Protein AF-A0A1V6SKI8-F1 (afdb_monomer_lite)

Radius of gyration: 18.09 Å; chains: 1; bounding box: 40×42×54 Å

Foldseek 3Di:
DVVVVVLLVQLLVQLLVVQCVPCLDPLLNVCSVCVVVLCVVAVLCSLLSSLQSLLSVLVVPPPDDDDPDDRSNVSNVVSLVVSVVVLVVVVVVDDLAADLNNLVSQLSSLVSPVSPDPDPPSSCCRNQQVNLSRLVRYDPPDDDDSNSLVVVSSSLSVQLVCLVVVLDDRNDDPVPPPCVSVVVPDDPVVVVVSVVSNVVSVVVVVVVD

Structure (mmCIF, N/CA/C/O backbone):
data_AF-A0A1V6SKI8-F1
#
_entry.id   AF-A0A1V6SKI8-F1
#
loop_
_atom_site.group_PDB
_atom_site.id
_atom_site.type_symbol
_atom_site.label_atom_id
_atom_site.label_alt_id
_atom_site.label_comp_id
_atom_site.label_asym_id
_atom_site.label_entity_id
_atom_site.label_seq_id
_atom_site.pdbx_PDB_ins_code
_atom_site.Cartn_x
_atom_site.Cartn_y
_atom_site.Cartn_z
_atom_site.occupancy
_atom_site.B_iso_or_equiv
_atom_site.auth_seq_id
_atom_site.auth_comp_id
_atom_site.auth_asym_id
_atom_site.auth_atom_id
_atom_site.pdbx_PDB_model_num
ATOM 1 N N . MET A 1 1 ? -6.857 -10.696 28.542 1.00 42.72 1 MET A N 1
ATOM 2 C CA . MET A 1 1 ? -6.083 -10.786 27.278 1.00 42.72 1 MET A CA 1
ATOM 3 C C . MET A 1 1 ? -6.955 -11.032 26.031 1.00 42.72 1 MET A C 1
ATOM 5 O O . MET A 1 1 ? -6.469 -10.796 24.935 1.00 42.72 1 MET A O 1
ATOM 9 N N . GLN A 1 2 ? -8.233 -11.428 26.161 1.00 35.31 2 GLN A N 1
ATOM 10 C CA . GLN A 1 2 ? -9.166 -11.621 25.031 1.00 35.31 2 GLN A CA 1
ATOM 11 C C . GLN A 1 2 ? -9.642 -10.325 24.343 1.00 35.31 2 GLN A C 1
ATOM 13 O O . GLN A 1 2 ? -9.826 -10.336 23.134 1.00 35.31 2 GLN A O 1
ATOM 18 N N . VAL A 1 3 ? -9.779 -9.210 25.074 1.00 43.47 3 VAL A N 1
ATOM 19 C CA . VAL A 1 3 ? -10.333 -7.944 24.541 1.00 43.47 3 VAL A CA 1
ATOM 20 C C . VAL A 1 3 ? -9.484 -7.359 23.399 1.00 43.47 3 VAL A C 1
ATOM 22 O O . VAL A 1 3 ? -10.025 -7.031 22.353 1.00 43.47 3 VAL A O 1
ATOM 25 N N . ARG A 1 4 ? -8.145 -7.359 23.524 1.00 56.84 4 ARG A N 1
ATOM 26 C CA . ARG A 1 4 ? -7.241 -6.845 22.469 1.00 56.84 4 ARG A CA 1
ATOM 27 C C . ARG A 1 4 ? -7.367 -7.582 21.132 1.00 56.84 4 ARG A C 1
ATOM 29 O O . ARG A 1 4 ? -7.254 -6.954 20.093 1.00 56.84 4 ARG A O 1
ATOM 36 N N . LYS A 1 5 ? -7.611 -8.899 21.150 1.00 61.16 5 LYS A N 1
ATOM 37 C CA . LYS A 1 5 ? -7.755 -9.682 19.910 1.00 61.16 5 LYS A CA 1
ATOM 38 C C . LYS A 1 5 ? -9.035 -9.335 19.150 1.00 61.16 5 LYS A C 1
ATOM 40 O O . LYS A 1 5 ? -9.057 -9.470 17.936 1.00 61.16 5 LYS A O 1
ATOM 45 N N . HIS A 1 6 ? -10.090 -8.933 19.858 1.00 65.56 6 HIS A N 1
ATOM 46 C CA . HIS A 1 6 ? -11.347 -8.539 19.230 1.00 65.56 6 HIS A CA 1
ATOM 47 C C . HIS A 1 6 ? -11.224 -7.165 18.559 1.00 65.56 6 HIS A C 1
ATOM 49 O O . HIS A 1 6 ? -11.655 -7.004 17.421 1.00 65.56 6 HIS A O 1
ATOM 55 N N . ASP A 1 7 ? -10.545 -6.223 19.220 1.00 73.25 7 ASP A N 1
ATOM 56 C CA . ASP A 1 7 ? -10.281 -4.890 18.668 1.00 73.25 7 ASP A CA 1
ATOM 57 C C . ASP A 1 7 ? -9.365 -4.953 17.432 1.00 73.25 7 ASP A C 1
ATOM 59 O O . ASP A 1 7 ? -9.612 -4.260 16.448 1.00 73.25 7 ASP A O 1
ATOM 63 N N . ASP A 1 8 ? -8.348 -5.824 17.435 1.00 82.31 8 ASP A N 1
ATOM 64 C CA . ASP A 1 8 ? -7.461 -6.014 16.277 1.00 82.31 8 ASP A CA 1
ATOM 65 C C . ASP A 1 8 ? -8.237 -6.492 15.034 1.00 82.31 8 ASP A C 1
ATOM 67 O O . ASP A 1 8 ? -7.999 -5.990 13.937 1.00 82.31 8 ASP A O 1
ATOM 71 N N . ILE A 1 9 ? -9.196 -7.415 15.196 1.00 85.25 9 ILE A N 1
ATOM 72 C CA . ILE A 1 9 ? -10.054 -7.891 14.093 1.00 85.25 9 ILE A CA 1
ATOM 73 C C . ILE A 1 9 ? -10.910 -6.741 13.553 1.00 85.25 9 ILE A C 1
ATOM 75 O O . ILE A 1 9 ? -10.934 -6.512 12.347 1.00 85.25 9 ILE A O 1
ATOM 79 N N . LEU A 1 10 ? -11.536 -5.963 14.442 1.00 87.94 10 LEU A N 1
ATOM 80 C CA . LEU A 1 10 ? -12.338 -4.801 14.057 1.00 87.94 10 LEU A CA 1
ATOM 81 C C . LEU A 1 10 ? -11.523 -3.778 13.248 1.00 87.94 10 LEU A C 1
ATOM 83 O O . LEU A 1 10 ? -12.003 -3.235 12.250 1.00 87.94 10 LEU A O 1
ATOM 87 N N . TYR A 1 11 ? -10.285 -3.494 13.659 1.00 89.56 11 TYR A N 1
ATOM 88 C CA . TYR A 1 11 ? -9.429 -2.567 12.920 1.00 89.56 11 TYR A CA 1
ATOM 89 C C . TYR A 1 11 ? -8.978 -3.140 11.578 1.00 89.56 11 TYR A C 1
ATOM 91 O O . TYR A 1 11 ? -8.934 -2.400 10.597 1.00 89.56 11 TYR A O 1
ATOM 99 N N . LEU A 1 12 ? -8.706 -4.442 11.492 1.00 87.81 12 LEU A N 1
ATOM 100 C CA . LEU A 1 12 ? -8.408 -5.090 10.215 1.00 87.81 12 LEU A CA 1
ATOM 101 C C . LEU A 1 12 ? -9.603 -5.037 9.247 1.00 87.81 12 LEU A C 1
ATOM 103 O O . LEU A 1 12 ? -9.398 -4.779 8.061 1.00 87.81 12 LEU A O 1
ATOM 107 N N . ASP A 1 13 ? -10.837 -5.157 9.740 1.00 86.50 13 ASP A N 1
ATOM 108 C CA . ASP A 1 13 ? -12.046 -4.978 8.923 1.00 86.50 13 ASP A CA 1
ATOM 109 C C . ASP A 1 13 ? -12.183 -3.532 8.421 1.00 86.50 13 ASP A C 1
ATOM 111 O O . ASP A 1 13 ? -12.476 -3.281 7.245 1.00 86.50 13 ASP A O 1
ATOM 115 N N . HIS A 1 14 ? -11.920 -2.550 9.292 1.00 88.50 14 HIS A N 1
ATOM 116 C CA . HIS A 1 14 ? -11.889 -1.141 8.899 1.00 88.50 14 HIS A CA 1
ATOM 117 C C . HIS A 1 14 ? -10.804 -0.845 7.860 1.00 88.50 14 HIS A C 1
ATOM 119 O O . HIS A 1 14 ? -11.053 -0.076 6.930 1.00 88.50 14 HIS A O 1
ATOM 125 N N . PHE A 1 15 ? -9.632 -1.465 7.990 1.00 88.75 15 PHE A N 1
ATOM 126 C CA . PHE A 1 15 ? -8.546 -1.376 7.019 1.00 88.75 15 PHE A CA 1
ATOM 127 C C . PHE A 1 15 ? -8.935 -1.979 5.665 1.00 88.75 15 PHE A C 1
ATOM 129 O O . PHE A 1 15 ? -8.781 -1.316 4.640 1.00 88.75 15 PHE A O 1
ATOM 136 N N . ALA A 1 16 ? -9.491 -3.195 5.654 1.00 84.12 16 ALA A N 1
ATOM 137 C CA . ALA A 1 16 ? -9.934 -3.856 4.430 1.00 84.12 16 ALA A CA 1
ATOM 138 C C . ALA A 1 16 ? -11.000 -3.023 3.703 1.00 84.12 16 ALA A C 1
ATOM 140 O O . ALA A 1 16 ? -10.889 -2.780 2.503 1.00 84.12 16 ALA A O 1
ATOM 141 N N . THR A 1 17 ? -11.978 -2.499 4.449 1.00 83.69 17 THR A N 1
ATOM 142 C CA . THR A 1 17 ? -13.016 -1.607 3.908 1.00 83.69 17 THR A CA 1
ATOM 143 C C . THR A 1 17 ? -12.414 -0.326 3.327 1.00 83.69 17 THR A C 1
ATOM 145 O O . THR A 1 17 ? -12.835 0.138 2.272 1.00 83.69 17 THR A O 1
ATOM 148 N N . PHE A 1 18 ? -11.432 0.269 4.008 1.00 85.62 18 PHE A N 1
ATOM 149 C CA . PHE A 1 18 ? -10.771 1.484 3.536 1.00 85.62 18 PHE A CA 1
ATOM 150 C C . PHE A 1 18 ? -10.022 1.251 2.222 1.00 85.62 18 PHE A C 1
ATOM 152 O O . PHE A 1 18 ? -10.231 2.002 1.274 1.00 85.62 18 PHE A O 1
ATOM 159 N N . LEU A 1 19 ? -9.223 0.186 2.120 1.00 79.62 19 LEU A N 1
ATOM 160 C CA . LEU A 1 19 ? -8.530 -0.115 0.867 1.00 79.62 19 LEU A CA 1
ATOM 161 C C . LEU A 1 19 ? -9.489 -0.508 -0.263 1.00 79.62 19 LEU A C 1
ATOM 163 O O . LEU A 1 19 ? -9.229 -0.171 -1.415 1.00 79.62 19 LEU A O 1
ATOM 167 N N . GLN A 1 20 ? -10.632 -1.131 0.049 1.00 75.62 20 GLN A N 1
ATOM 168 C CA . GLN A 1 20 ? -11.695 -1.361 -0.936 1.00 75.62 20 GLN A CA 1
ATOM 169 C C . GLN A 1 20 ? -12.239 -0.062 -1.544 1.00 75.62 20 GLN A C 1
ATOM 171 O O . GLN A 1 20 ? -12.608 -0.041 -2.717 1.00 75.62 20 GLN A O 1
ATOM 176 N N . GLN A 1 21 ? -12.262 1.016 -0.761 1.00 77.62 21 GLN A N 1
ATOM 177 C CA . GLN A 1 21 ? -12.695 2.346 -1.194 1.00 77.62 21 GLN A CA 1
ATOM 178 C C . GLN A 1 21 ? -11.579 3.134 -1.901 1.00 77.62 21 GLN A C 1
ATOM 180 O O . GLN A 1 21 ? -11.853 4.150 -2.542 1.00 77.62 21 GLN A O 1
ATOM 185 N N . CYS A 1 22 ? -10.323 2.685 -1.821 1.00 73.94 22 CYS A N 1
ATOM 186 C CA . CYS A 1 22 ? -9.217 3.283 -2.557 1.00 73.94 22 CYS A CA 1
ATOM 187 C C . CYS A 1 22 ? -9.293 2.897 -4.043 1.00 73.94 22 CYS A C 1
ATOM 189 O O . CYS A 1 22 ? -8.796 1.857 -4.471 1.00 73.94 22 CYS A O 1
ATOM 191 N N . HIS A 1 23 ? -9.871 3.774 -4.860 1.00 69.56 23 HIS A N 1
ATOM 192 C CA . HIS A 1 23 ? -9.958 3.606 -6.313 1.00 69.56 23 HIS A CA 1
ATOM 193 C C . HIS A 1 23 ? -8.705 4.113 -7.048 1.00 69.56 23 HIS A C 1
ATOM 195 O O . HIS A 1 23 ? -8.820 4.861 -8.016 1.00 69.56 23 HIS A O 1
ATOM 201 N N . PHE A 1 24 ? -7.501 3.730 -6.601 1.00 64.88 24 PHE A N 1
ATOM 202 C CA . PHE A 1 24 ? -6.259 4.175 -7.253 1.00 64.88 24 PHE A CA 1
ATOM 203 C C . PHE A 1 24 ? -6.193 3.735 -8.727 1.00 64.88 24 PHE A C 1
ATOM 205 O O . PHE A 1 24 ? -5.852 4.535 -9.591 1.00 64.88 24 PHE A O 1
ATOM 212 N N . THR A 1 25 ? -6.577 2.486 -9.024 1.00 58.06 25 THR A N 1
ATOM 213 C CA . THR A 1 25 ? -6.836 1.972 -10.383 1.00 58.06 25 THR A CA 1
ATOM 214 C C . THR A 1 25 ? -7.995 0.974 -10.367 1.00 58.06 25 THR A C 1
ATOM 216 O O . THR A 1 25 ? -8.336 0.415 -9.324 1.00 58.06 25 THR A O 1
ATOM 219 N N . THR A 1 26 ? -8.579 0.690 -11.535 1.00 63.38 26 THR A N 1
ATOM 220 C CA . THR A 1 26 ? -9.547 -0.411 -11.697 1.00 63.38 26 THR A CA 1
ATOM 221 C C . THR A 1 26 ? -8.922 -1.776 -11.384 1.00 63.38 26 THR A C 1
ATOM 223 O O . THR A 1 26 ? -9.588 -2.628 -10.802 1.00 63.38 26 THR A O 1
ATOM 226 N N . GLY A 1 27 ? -7.635 -1.965 -11.704 1.00 64.69 27 GLY A N 1
ATOM 227 C CA . GLY A 1 27 ? -6.864 -3.166 -11.365 1.00 64.69 27 GLY A CA 1
ATOM 228 C C . GLY A 1 27 ? -6.615 -3.315 -9.864 1.00 64.69 27 GLY A C 1
ATOM 229 O O . GLY A 1 27 ? -6.786 -4.404 -9.332 1.00 64.69 27 GLY A O 1
ATOM 230 N N . PHE A 1 28 ? -6.315 -2.220 -9.162 1.00 66.31 28 PHE A N 1
ATOM 231 C CA . PHE A 1 28 ? -6.203 -2.198 -7.702 1.00 66.31 28 PHE A CA 1
ATOM 232 C C . PHE A 1 28 ? -7.546 -2.553 -7.058 1.00 66.31 28 PHE A C 1
ATOM 234 O O . PHE A 1 28 ? -7.609 -3.472 -6.251 1.00 66.31 28 PHE A O 1
ATOM 241 N N . ALA A 1 29 ? -8.638 -1.935 -7.526 1.00 61.78 29 ALA A N 1
ATOM 242 C CA . ALA A 1 29 ? -9.990 -2.242 -7.065 1.00 61.78 29 ALA A CA 1
ATOM 243 C C . ALA A 1 29 ? -10.384 -3.720 -7.263 1.00 61.78 29 ALA A C 1
ATOM 245 O O . ALA A 1 29 ? -11.035 -4.305 -6.401 1.00 61.78 29 ALA A O 1
ATOM 246 N N . ALA A 1 30 ? -9.968 -4.334 -8.376 1.00 61.56 30 ALA A N 1
ATOM 247 C CA . ALA A 1 30 ? -10.206 -5.748 -8.671 1.00 61.56 30 ALA A CA 1
ATOM 248 C C . ALA A 1 30 ? -9.270 -6.696 -7.893 1.00 61.56 30 ALA A C 1
ATOM 250 O O . ALA A 1 30 ? -9.689 -7.780 -7.491 1.00 61.56 30 ALA A O 1
ATOM 251 N N . ALA A 1 31 ? -8.026 -6.284 -7.631 1.00 60.06 31 ALA A N 1
ATOM 252 C CA . ALA A 1 31 ? -7.056 -7.021 -6.818 1.00 60.06 31 ALA A CA 1
ATOM 253 C C . ALA A 1 31 ? -7.341 -6.934 -5.304 1.00 60.06 31 ALA A C 1
ATOM 255 O O . ALA A 1 31 ? -6.715 -7.645 -4.515 1.00 60.06 31 ALA A O 1
ATOM 256 N N . ASN A 1 32 ? -8.306 -6.100 -4.892 1.00 56.03 32 ASN A N 1
ATOM 257 C CA . ASN A 1 32 ? -8.684 -5.888 -3.494 1.00 56.03 32 ASN A CA 1
ATOM 258 C C . ASN A 1 32 ? -9.201 -7.146 -2.785 1.00 56.03 32 ASN A C 1
ATOM 260 O O . ASN A 1 32 ? -9.103 -7.224 -1.559 1.00 56.03 32 ASN A O 1
ATOM 264 N N . ALA A 1 33 ? -9.712 -8.136 -3.527 1.00 53.06 33 ALA A N 1
ATOM 265 C CA . ALA A 1 33 ? -10.116 -9.424 -2.959 1.00 53.06 33 ALA A CA 1
ATOM 266 C C . ALA A 1 33 ? -8.953 -10.146 -2.245 1.00 53.06 33 ALA A C 1
ATOM 268 O O . ALA A 1 33 ? -9.196 -10.937 -1.340 1.00 53.06 33 ALA A O 1
ATOM 269 N N . ASP A 1 34 ? -7.703 -9.813 -2.588 1.00 62.88 34 ASP A N 1
ATOM 270 C CA . ASP A 1 34 ? -6.496 -10.439 -2.046 1.00 62.88 34 ASP A CA 1
ATOM 271 C C . ASP A 1 34 ? -5.772 -9.594 -0.985 1.00 62.88 34 ASP A C 1
ATOM 273 O O . ASP A 1 34 ? -4.709 -9.980 -0.516 1.00 62.88 34 ASP A O 1
ATOM 277 N N . ILE A 1 35 ? -6.297 -8.444 -0.550 1.00 61.88 35 ILE A N 1
ATOM 278 C CA . ILE A 1 35 ? -5.604 -7.604 0.452 1.00 61.88 35 ILE A CA 1
ATOM 279 C C . ILE A 1 35 ? -5.536 -8.289 1.819 1.00 61.88 35 ILE A C 1
ATOM 281 O O . ILE A 1 35 ? -4.503 -8.236 2.490 1.00 61.88 35 ILE A O 1
ATOM 285 N N . ALA A 1 36 ? -6.615 -8.963 2.224 1.00 64.56 36 ALA A N 1
ATOM 286 C CA . ALA A 1 36 ? -6.608 -9.800 3.420 1.00 64.56 36 ALA A CA 1
ATOM 287 C C . ALA A 1 36 ? -5.583 -10.938 3.281 1.00 64.56 36 ALA A C 1
ATOM 289 O O . ALA A 1 36 ? -4.866 -11.239 4.234 1.00 64.56 36 ALA A O 1
ATOM 290 N N . THR A 1 37 ? -5.447 -11.498 2.076 1.00 68.88 37 THR A N 1
ATOM 291 C CA . THR A 1 37 ? -4.420 -12.486 1.730 1.00 68.88 37 THR A CA 1
ATOM 292 C C . THR A 1 37 ? -3.015 -11.888 1.826 1.00 68.88 37 THR A C 1
ATOM 294 O O . THR A 1 37 ? -2.146 -12.492 2.439 1.00 68.88 37 THR A O 1
ATOM 297 N N . VAL A 1 38 ? -2.775 -10.676 1.318 1.00 68.81 38 VAL A N 1
ATOM 298 C CA . VAL A 1 38 ? -1.475 -9.982 1.387 1.00 68.81 38 VAL A CA 1
ATOM 299 C C . VAL A 1 38 ? -1.083 -9.688 2.839 1.00 68.81 38 VAL A C 1
ATOM 301 O O . VAL A 1 38 ? 0.043 -9.983 3.242 1.00 68.81 38 VAL A O 1
ATOM 304 N N . VAL A 1 39 ? -2.004 -9.172 3.662 1.00 72.69 39 VAL A N 1
ATOM 305 C CA . VAL A 1 39 ? -1.753 -8.950 5.100 1.00 72.69 39 VAL A CA 1
ATOM 306 C C . VAL A 1 39 ? -1.559 -10.273 5.846 1.00 72.69 39 VAL A C 1
ATOM 308 O O . VAL A 1 39 ? -0.695 -10.358 6.720 1.00 72.69 39 VAL A O 1
ATOM 311 N N . GLY A 1 40 ? -2.314 -11.312 5.484 1.00 75.06 40 GLY A N 1
ATOM 312 C CA . GLY A 1 40 ? -2.167 -12.662 6.031 1.00 75.06 40 GLY A CA 1
ATOM 313 C C . GLY A 1 40 ? -0.833 -13.320 5.665 1.00 75.06 40 GLY A C 1
ATOM 314 O O . GLY A 1 40 ? -0.222 -13.979 6.504 1.00 75.06 40 GLY A O 1
ATOM 315 N N . ASN A 1 41 ? -0.340 -13.084 4.448 1.00 78.88 41 ASN A N 1
ATOM 316 C CA . ASN A 1 41 ? 0.920 -13.627 3.940 1.00 78.88 41 ASN A CA 1
ATOM 317 C C . ASN A 1 41 ? 2.142 -12.957 4.578 1.00 78.88 41 ASN A C 1
ATOM 319 O O . ASN A 1 41 ? 3.201 -13.577 4.700 1.00 78.88 41 ASN A O 1
ATOM 323 N N . TYR A 1 42 ? 2.012 -11.700 5.010 1.00 84.25 42 TYR A N 1
ATOM 324 C CA . TYR A 1 42 ? 3.133 -10.911 5.500 1.00 84.25 42 TYR A CA 1
ATOM 325 C C . TYR A 1 42 ? 2.904 -10.390 6.917 1.00 84.25 42 TYR A C 1
ATOM 327 O O . TYR A 1 42 ? 2.323 -9.330 7.147 1.00 84.25 42 TYR A O 1
ATOM 335 N N . THR A 1 43 ? 3.510 -11.067 7.898 1.00 85.56 43 THR A N 1
ATOM 336 C CA . THR A 1 43 ? 3.449 -10.650 9.315 1.00 85.56 43 THR A CA 1
ATOM 337 C C . THR A 1 43 ? 4.014 -9.246 9.576 1.00 85.56 43 THR A C 1
ATOM 339 O O . THR A 1 43 ? 3.803 -8.683 10.656 1.00 85.56 43 THR A O 1
ATOM 342 N N . LEU A 1 44 ? 4.788 -8.690 8.638 1.00 88.62 44 LEU A N 1
ATOM 343 C CA . LEU A 1 44 ? 5.289 -7.317 8.685 1.00 88.62 44 LEU A CA 1
ATOM 344 C C . LEU A 1 44 ? 4.151 -6.291 8.548 1.00 88.62 44 LEU A C 1
ATOM 346 O O . LEU A 1 44 ? 4.210 -5.244 9.185 1.00 88.62 44 LEU A O 1
ATOM 350 N N . LEU A 1 45 ? 3.094 -6.621 7.803 1.00 90.38 45 LEU A N 1
ATOM 351 C CA . LEU A 1 45 ? 2.003 -5.700 7.476 1.00 90.38 45 LEU A CA 1
ATOM 352 C C . LEU A 1 45 ? 0.961 -5.558 8.584 1.00 90.38 45 LEU A C 1
ATOM 354 O O . LEU A 1 45 ? 0.269 -4.548 8.645 1.00 90.38 45 LEU A O 1
ATOM 358 N N . ASN A 1 46 ? 0.866 -6.530 9.492 1.00 91.50 46 ASN A N 1
ATOM 359 C CA . ASN A 1 46 ? -0.205 -6.576 10.489 1.00 91.50 46 ASN A CA 1
ATOM 360 C C . ASN A 1 46 ? -0.306 -5.281 11.326 1.00 91.50 46 ASN A C 1
ATOM 362 O O . ASN A 1 46 ? -1.373 -4.690 11.453 1.00 91.50 46 ASN A O 1
ATOM 366 N N . GLN A 1 47 ? 0.818 -4.777 11.847 1.00 93.81 47 GLN A N 1
ATOM 367 C CA . GLN A 1 47 ? 0.794 -3.578 12.696 1.00 93.81 47 GLN A CA 1
ATOM 368 C C . GLN A 1 47 ? 0.430 -2.298 11.924 1.00 93.81 47 GLN A C 1
ATOM 370 O O . GLN A 1 47 ? -0.257 -1.449 12.484 1.00 93.81 47 GLN A O 1
ATOM 375 N N . ILE A 1 48 ? 0.839 -2.154 10.656 1.00 93.94 48 ILE A N 1
ATOM 376 C CA . ILE A 1 48 ? 0.457 -0.976 9.856 1.00 93.94 48 ILE A CA 1
ATOM 377 C C . ILE A 1 48 ? -0.993 -1.073 9.363 1.00 93.94 48 ILE A C 1
ATOM 379 O O . ILE A 1 48 ? -1.695 -0.066 9.342 1.00 93.94 48 ILE A O 1
ATOM 383 N N . ALA A 1 49 ? -1.486 -2.283 9.082 1.00 92.88 49 ALA A N 1
ATOM 384 C CA . ALA A 1 49 ? -2.894 -2.520 8.774 1.00 92.88 49 ALA A CA 1
ATOM 385 C C . ALA A 1 49 ? -3.800 -2.145 9.961 1.00 92.88 49 ALA A C 1
ATOM 387 O O . ALA A 1 49 ? -4.747 -1.378 9.791 1.00 92.88 49 ALA A O 1
ATOM 388 N N . ILE A 1 50 ? -3.458 -2.587 11.181 1.00 92.81 50 ILE A N 1
ATOM 389 C CA . ILE A 1 50 ? -4.158 -2.173 12.411 1.00 92.81 50 ILE A CA 1
ATOM 390 C C . ILE A 1 50 ? -4.091 -0.652 12.587 1.00 92.81 50 ILE A C 1
ATOM 392 O O . ILE A 1 50 ? -5.097 -0.034 12.927 1.00 92.81 50 ILE A O 1
ATOM 396 N N . ALA A 1 51 ? -2.929 -0.037 12.341 1.00 94.50 51 ALA A N 1
ATOM 397 C CA . ALA A 1 51 ? -2.760 1.403 12.495 1.00 94.50 51 ALA A CA 1
ATOM 398 C C . ALA A 1 51 ? -3.711 2.201 11.591 1.00 94.50 51 ALA A C 1
ATOM 400 O O . ALA A 1 51 ? -4.441 3.066 12.075 1.00 94.50 51 ALA A O 1
ATOM 401 N N . ILE A 1 52 ? -3.747 1.876 10.296 1.00 92.50 52 ILE A N 1
ATOM 402 C CA . ILE A 1 52 ? -4.651 2.508 9.327 1.00 92.50 52 ILE A CA 1
ATOM 403 C C . ILE A 1 52 ? -6.109 2.250 9.719 1.00 92.50 52 ILE A C 1
ATOM 405 O O . ILE A 1 52 ? -6.902 3.187 9.782 1.00 92.50 52 ILE A O 1
ATOM 409 N N . GLY A 1 53 ? -6.464 1.006 10.046 1.00 91.94 53 GLY A N 1
ATOM 410 C CA . GLY A 1 53 ? -7.816 0.643 10.466 1.00 91.94 53 GLY A CA 1
ATOM 411 C C . GLY A 1 53 ? -8.305 1.420 11.689 1.00 91.94 53 GLY A C 1
ATOM 412 O O . GLY A 1 53 ? -9.419 1.949 11.694 1.00 91.94 53 GLY A O 1
ATOM 413 N N . ALA A 1 54 ? -7.451 1.563 12.701 1.00 92.62 54 ALA A N 1
ATOM 414 C CA . ALA A 1 54 ? -7.739 2.337 13.903 1.00 92.62 54 ALA A CA 1
ATOM 415 C C . ALA A 1 54 ? -7.867 3.843 13.618 1.00 92.62 54 ALA A C 1
ATOM 417 O O . ALA A 1 54 ? -8.735 4.502 14.194 1.00 92.62 54 ALA A O 1
ATOM 418 N N . LEU A 1 55 ? -7.078 4.380 12.682 1.00 92.19 55 LEU A N 1
ATOM 419 C CA . LEU A 1 55 ? -7.185 5.772 12.236 1.00 92.19 55 LEU A CA 1
ATOM 420 C C . LEU A 1 55 ? -8.481 6.035 11.449 1.00 92.19 55 LEU A C 1
ATOM 422 O O . LEU A 1 55 ? -9.115 7.077 11.606 1.00 92.19 55 LEU A O 1
ATOM 426 N N . VAL A 1 56 ? -8.922 5.085 10.621 1.00 90.25 56 VAL A N 1
ATOM 427 C CA . VAL A 1 56 ? -10.226 5.159 9.937 1.00 90.25 56 VAL A CA 1
ATOM 428 C C . VAL A 1 56 ? -11.361 5.121 10.959 1.00 90.25 56 VAL A C 1
ATOM 430 O O . VAL A 1 56 ? -12.290 5.930 10.890 1.00 90.25 56 VAL A O 1
ATOM 433 N N . ALA A 1 57 ? -11.278 4.209 11.930 1.00 89.38 57 ALA A N 1
ATOM 434 C CA . ALA A 1 57 ? -12.261 4.084 12.999 1.00 89.38 57 ALA A CA 1
ATOM 435 C C . ALA A 1 57 ? -12.343 5.360 13.853 1.00 89.38 57 ALA A C 1
ATOM 437 O O . ALA A 1 57 ? -13.444 5.803 14.188 1.00 89.38 57 ALA A O 1
ATOM 438 N N . SER A 1 58 ? -11.203 6.000 14.149 1.00 87.75 58 SER A N 1
ATOM 439 C CA . SER A 1 58 ? -11.171 7.242 14.931 1.00 87.75 58 SER A CA 1
ATOM 440 C C . SER A 1 58 ? -11.926 8.383 14.245 1.00 87.75 58 SER A C 1
ATOM 442 O O . SER A 1 58 ? -12.541 9.198 14.925 1.00 87.75 58 SER A O 1
ATOM 444 N N . ARG A 1 59 ? -11.938 8.418 12.906 1.00 83.75 59 ARG A N 1
ATOM 445 C CA . ARG A 1 59 ? -12.664 9.427 12.112 1.00 83.75 59 ARG A CA 1
ATOM 446 C C . ARG A 1 59 ? -14.161 9.168 12.047 1.00 83.75 59 ARG A C 1
ATOM 448 O O . ARG A 1 59 ? -14.949 10.103 12.106 1.00 83.75 59 ARG A O 1
ATOM 455 N N . LYS A 1 60 ? -14.560 7.898 11.948 1.00 73.56 60 LYS A N 1
ATOM 456 C CA . LYS A 1 60 ? -15.978 7.494 11.931 1.00 73.56 60 LYS A CA 1
ATOM 457 C C . LYS A 1 60 ? -16.636 7.611 13.314 1.00 73.56 60 LYS A C 1
ATOM 459 O O . LYS A 1 60 ? -17.855 7.685 13.409 1.00 73.56 60 LYS A O 1
ATOM 464 N N . GLY A 1 61 ? -15.834 7.634 14.382 1.00 58.56 61 GLY A N 1
ATOM 465 C CA . GLY A 1 61 ? -16.276 7.566 15.775 1.00 58.56 61 GLY A CA 1
ATOM 466 C C . GLY A 1 61 ? -16.342 8.886 16.547 1.00 58.56 61 GLY A C 1
ATOM 467 O O . GLY A 1 61 ? -16.479 8.818 17.767 1.00 58.56 61 GLY A O 1
ATOM 468 N N . SER A 1 62 ? -16.284 10.059 15.898 1.00 50.62 62 SER A N 1
ATOM 469 C CA . SER A 1 62 ? -16.229 11.397 16.538 1.00 50.62 62 SER A CA 1
ATOM 470 C C . SER A 1 62 ? -17.4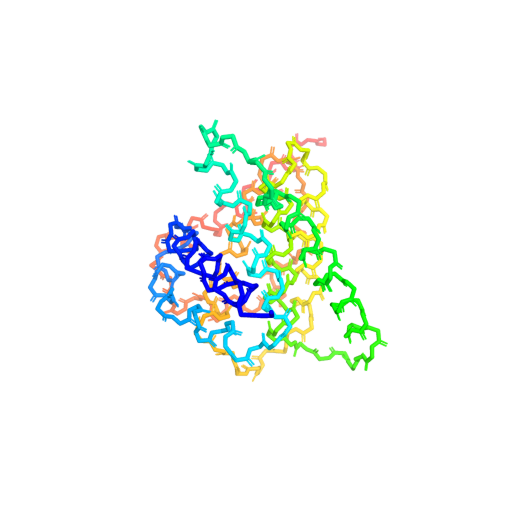00 11.755 17.491 1.00 50.62 62 SER A C 1
ATOM 472 O O . SER A 1 62 ? -17.473 12.886 17.964 1.00 50.62 62 SER A O 1
ATOM 474 N N . ILE A 1 63 ? -18.315 10.826 17.799 1.00 48.50 63 ILE A N 1
ATOM 475 C CA . ILE A 1 63 ? -19.484 11.034 18.674 1.00 48.50 63 ILE A CA 1
ATOM 476 C C . ILE A 1 63 ? -19.452 10.135 19.934 1.00 48.50 63 ILE A C 1
ATOM 478 O O . ILE A 1 63 ? -20.233 10.348 20.858 1.00 48.50 63 ILE A O 1
ATOM 482 N N . ARG A 1 64 ? -18.548 9.145 20.052 1.00 51.16 64 ARG A N 1
ATOM 483 C CA . ARG A 1 64 ? -18.464 8.317 21.274 1.00 51.16 64 ARG A CA 1
ATOM 484 C C . ARG A 1 64 ? -17.449 8.891 22.260 1.00 51.16 64 ARG A C 1
ATOM 486 O O . ARG A 1 64 ? -16.254 8.908 21.993 1.00 51.16 64 ARG A O 1
ATOM 493 N N . THR A 1 65 ? -17.925 9.312 23.430 1.00 47.72 65 THR A N 1
ATOM 494 C CA . THR A 1 65 ? -17.083 9.619 24.589 1.00 47.72 65 THR A CA 1
ATOM 495 C C . THR A 1 65 ? -16.331 8.353 25.004 1.00 47.72 65 THR A C 1
ATOM 497 O O . THR A 1 65 ? -16.901 7.406 25.549 1.00 47.72 65 THR A O 1
ATOM 500 N N . PHE A 1 66 ? -15.036 8.297 24.696 1.00 55.06 66 PHE A N 1
ATOM 501 C CA . PHE A 1 66 ? -14.178 7.194 25.116 1.00 55.06 66 PHE A CA 1
ATOM 502 C C . PHE A 1 66 ? -13.970 7.297 26.633 1.00 55.06 66 PHE A C 1
ATOM 504 O O . PHE A 1 66 ? -13.208 8.130 27.108 1.00 55.06 66 PHE A O 1
ATOM 511 N N . GLY A 1 67 ? -14.719 6.494 27.394 1.00 61.19 67 GLY A N 1
ATOM 512 C CA . GLY A 1 67 ? -14.536 6.319 28.837 1.00 61.19 67 GLY A CA 1
ATOM 513 C C . GLY A 1 67 ? -13.259 5.526 29.162 1.00 61.19 67 GLY A C 1
ATOM 514 O O . GLY A 1 67 ? -12.162 5.911 28.789 1.00 61.19 67 GLY A O 1
ATOM 515 N N . LYS A 1 68 ? -13.379 4.372 29.838 1.00 56.84 68 LYS A N 1
ATOM 516 C CA . LYS A 1 68 ? -12.246 3.510 30.268 1.00 56.84 68 LYS A CA 1
ATOM 517 C C . LYS A 1 68 ? -11.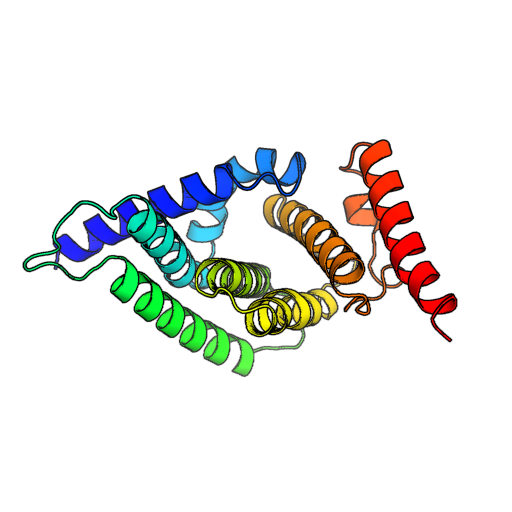444 2.830 29.134 1.00 56.84 68 LYS A C 1
ATOM 519 O O . LYS A 1 68 ? -10.548 2.041 29.431 1.00 56.84 68 LYS A O 1
ATOM 524 N N . PHE A 1 69 ? -11.773 3.072 27.865 1.00 65.56 69 PHE A N 1
ATOM 525 C CA . PHE A 1 69 ? -11.138 2.420 26.715 1.00 65.56 69 PHE A CA 1
ATOM 526 C C . PHE A 1 69 ? -10.148 3.356 26.025 1.00 65.56 69 PHE A C 1
ATOM 528 O O . PHE A 1 69 ? -10.381 4.557 25.917 1.00 65.56 69 PHE A O 1
ATOM 535 N N . GLU A 1 70 ? -9.044 2.788 25.543 1.00 75.56 70 GLU A N 1
ATOM 536 C CA . GLU A 1 70 ? -8.045 3.530 24.781 1.00 75.56 70 GLU A CA 1
ATOM 537 C C . GLU A 1 70 ? -8.652 4.051 23.470 1.00 75.56 70 GLU A C 1
ATOM 539 O O . GLU A 1 70 ? -9.311 3.305 22.747 1.00 75.56 70 GLU A O 1
ATOM 544 N N . SER A 1 71 ? -8.442 5.332 23.149 1.00 85.44 71 SER A N 1
ATOM 545 C CA . SER A 1 71 ? -8.987 5.903 21.914 1.00 85.44 71 SER A CA 1
ATOM 546 C C . SER A 1 71 ? -8.385 5.204 20.676 1.00 85.44 71 SER A C 1
ATOM 548 O O . SER A 1 71 ? -7.165 4.992 20.657 1.00 85.44 71 SER A O 1
ATOM 550 N N . PRO A 1 72 ? -9.158 4.968 19.602 1.00 88.12 72 PRO A N 1
ATOM 551 C CA . PRO A 1 72 ? -8.647 4.402 18.353 1.00 88.12 72 PRO A CA 1
ATOM 552 C C . PRO A 1 72 ? -7.475 5.193 17.755 1.00 88.12 72 PRO 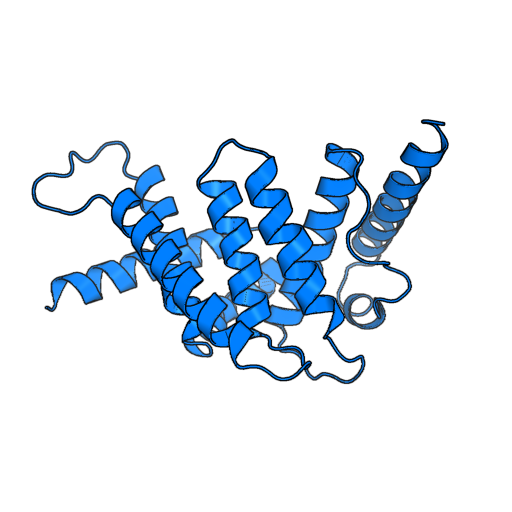A C 1
ATOM 554 O O . PRO A 1 72 ? -6.554 4.603 17.205 1.00 88.12 72 PRO A O 1
ATOM 557 N N . GLN A 1 73 ? -7.437 6.517 17.941 1.00 89.06 73 GLN A N 1
ATOM 558 C CA . GLN A 1 73 ? -6.315 7.347 17.491 1.00 89.06 73 GLN A CA 1
ATOM 559 C C . GLN A 1 73 ? -4.998 6.989 18.205 1.00 89.06 73 GLN A C 1
ATOM 561 O O . GLN A 1 73 ? -3.982 6.774 17.550 1.00 89.06 73 GLN A O 1
ATOM 566 N N . HIS A 1 74 ? -5.004 6.857 19.535 1.00 89.00 74 HIS A N 1
ATOM 567 C CA . HIS A 1 74 ? -3.828 6.397 20.291 1.00 89.00 74 HIS A CA 1
ATOM 568 C C . HIS A 1 74 ? -3.371 4.993 19.859 1.00 89.00 74 HIS A C 1
ATOM 570 O O . HIS A 1 74 ? -2.169 4.748 19.719 1.00 89.00 74 HIS A O 1
ATOM 576 N N . ILE A 1 75 ? -4.317 4.085 19.596 1.00 91.25 75 ILE A N 1
ATOM 577 C CA . ILE A 1 75 ? -4.019 2.749 19.061 1.00 91.25 75 ILE A CA 1
ATOM 578 C C . ILE A 1 75 ? -3.345 2.864 17.690 1.00 91.25 75 ILE A C 1
ATOM 580 O O . ILE A 1 75 ? -2.332 2.200 17.462 1.00 91.25 75 ILE A O 1
ATOM 584 N N . ALA A 1 76 ? -3.850 3.744 16.823 1.00 92.94 76 ALA A N 1
ATOM 585 C CA . ALA A 1 76 ? -3.324 3.974 15.484 1.00 92.94 76 ALA A CA 1
ATOM 586 C C . ALA A 1 76 ? -1.842 4.378 15.513 1.00 92.94 76 ALA A C 1
ATOM 588 O O . ALA A 1 76 ? -0.997 3.689 14.941 1.00 92.94 76 ALA A O 1
ATOM 589 N N . PHE A 1 77 ? -1.503 5.436 16.256 1.00 92.31 77 PHE A N 1
ATOM 590 C CA . PHE A 1 77 ? -0.121 5.917 16.353 1.00 92.31 77 PHE A CA 1
ATOM 591 C C . PHE A 1 77 ? 0.814 4.905 17.028 1.00 92.31 77 PHE A C 1
ATOM 593 O O . PHE A 1 77 ? 1.947 4.714 16.583 1.00 92.31 77 PHE A O 1
ATOM 600 N N . ARG A 1 78 ? 0.348 4.186 18.060 1.00 93.50 78 ARG A N 1
ATOM 601 C CA . ARG A 1 78 ? 1.152 3.134 18.703 1.00 93.50 78 ARG A CA 1
ATOM 602 C C . ARG A 1 78 ? 1.445 1.977 17.748 1.00 93.50 78 ARG A C 1
ATOM 604 O O . ARG A 1 78 ? 2.575 1.487 17.713 1.00 93.50 78 ARG A O 1
ATOM 611 N N . ALA A 1 79 ? 0.437 1.501 17.021 1.00 94.12 79 ALA A N 1
ATOM 612 C CA . ALA A 1 79 ? 0.591 0.412 16.062 1.00 94.12 79 ALA A CA 1
ATOM 613 C C . ALA A 1 79 ? 1.504 0.829 14.895 1.00 94.12 79 ALA A C 1
ATOM 615 O O . ALA A 1 79 ? 2.391 0.063 14.515 1.00 94.12 79 ALA A O 1
ATOM 616 N N . CYS A 1 80 ? 1.385 2.076 14.422 1.00 93.69 80 CYS A N 1
ATOM 617 C CA . CYS A 1 80 ? 2.282 2.654 13.423 1.00 93.69 80 CYS A CA 1
ATOM 618 C C . CYS A 1 80 ? 3.742 2.653 13.909 1.00 93.69 80 CYS A C 1
ATOM 620 O O . CYS A 1 80 ? 4.603 2.057 13.261 1.00 93.69 80 CYS A O 1
ATOM 622 N N . GLY A 1 81 ? 4.011 3.178 15.112 1.00 91.38 81 GLY A N 1
ATOM 623 C CA . GLY A 1 81 ? 5.358 3.174 15.697 1.00 91.38 81 GLY A CA 1
ATOM 624 C C . GLY A 1 81 ? 5.948 1.766 15.863 1.00 91.38 81 GLY A C 1
ATOM 625 O O . GLY A 1 81 ? 7.125 1.535 15.582 1.00 91.38 81 GLY A O 1
ATOM 626 N N . ARG A 1 82 ? 5.130 0.774 16.249 1.00 94.50 82 ARG A N 1
ATOM 627 C CA . ARG A 1 82 ? 5.559 -0.638 16.292 1.00 94.50 82 ARG A CA 1
ATOM 628 C C . ARG A 1 82 ? 5.905 -1.180 14.909 1.00 94.50 82 ARG A C 1
ATOM 630 O O . ARG A 1 82 ? 6.885 -1.915 14.781 1.00 94.50 82 ARG A O 1
ATOM 637 N N . SER A 1 83 ? 5.109 -0.839 13.899 1.00 94.25 83 SER A N 1
ATOM 638 C CA . SER A 1 83 ? 5.370 -1.248 12.523 1.00 94.25 83 SER A CA 1
ATOM 639 C C . SER A 1 83 ? 6.659 -0.622 11.984 1.00 94.25 83 SER A C 1
ATOM 641 O O . SER A 1 83 ? 7.488 -1.354 11.451 1.00 94.25 83 SER A O 1
ATOM 643 N N . LEU A 1 84 ? 6.899 0.676 12.214 1.00 90.88 84 LEU A N 1
ATOM 644 C CA . LEU A 1 84 ? 8.141 1.361 11.822 1.00 90.88 84 LEU A CA 1
ATOM 645 C C . LEU A 1 84 ? 9.380 0.709 12.443 1.00 90.88 84 LEU A C 1
ATOM 647 O O . LEU A 1 84 ? 10.331 0.391 11.733 1.00 90.88 84 LEU A O 1
ATOM 651 N N . ASN A 1 85 ? 9.351 0.415 13.746 1.00 91.38 85 ASN A N 1
ATOM 652 C CA . ASN A 1 85 ? 10.461 -0.272 14.415 1.00 91.38 85 ASN A CA 1
ATOM 653 C C . ASN A 1 85 ? 10.735 -1.656 13.798 1.00 91.38 85 ASN A C 1
ATOM 655 O O . ASN A 1 85 ? 11.889 -2.046 13.584 1.00 91.38 85 ASN A O 1
ATOM 659 N N . LYS A 1 86 ? 9.673 -2.405 13.467 1.00 91.62 86 LYS A N 1
ATOM 660 C CA . LYS A 1 86 ? 9.795 -3.713 12.812 1.00 91.62 86 LYS A CA 1
ATOM 661 C C . LYS A 1 86 ? 10.333 -3.575 11.385 1.00 91.62 86 LYS A C 1
ATOM 663 O O . LYS A 1 86 ? 11.226 -4.335 11.017 1.00 91.62 86 LYS A O 1
ATOM 668 N N . LEU A 1 87 ? 9.856 -2.597 10.619 1.00 89.25 87 LEU A N 1
ATOM 669 C CA . LEU A 1 87 ? 10.321 -2.295 9.266 1.00 89.25 87 LEU A CA 1
ATOM 670 C C . LEU A 1 87 ? 11.805 -1.917 9.263 1.00 89.25 87 LEU A C 1
ATOM 672 O O . LEU A 1 87 ? 12.583 -2.544 8.550 1.00 89.25 87 LEU A O 1
ATOM 676 N N . HIS A 1 88 ? 12.217 -0.987 10.127 1.00 87.44 88 HIS A N 1
ATOM 677 C CA . HIS A 1 88 ? 13.610 -0.561 10.253 1.00 87.44 88 HIS A CA 1
ATOM 678 C C . HIS A 1 88 ? 14.525 -1.743 10.593 1.00 87.44 88 HIS A C 1
ATOM 680 O O . HIS A 1 88 ? 15.479 -2.022 9.873 1.00 87.44 88 HIS A O 1
ATOM 686 N N . SER A 1 89 ? 14.181 -2.521 11.628 1.00 87.75 89 SER A N 1
ATOM 687 C CA . SER A 1 89 ? 14.965 -3.708 12.004 1.00 87.75 89 SER A CA 1
ATOM 688 C C . SER A 1 89 ? 15.007 -4.791 10.920 1.00 87.75 89 SER A C 1
ATOM 690 O O . SER A 1 89 ? 15.941 -5.592 10.902 1.00 87.75 89 SER A O 1
ATOM 692 N N . THR A 1 90 ? 14.013 -4.828 10.029 1.00 87.00 90 THR A N 1
ATOM 693 C CA . THR A 1 90 ? 13.973 -5.736 8.880 1.00 87.00 90 THR A CA 1
ATOM 694 C C . THR A 1 90 ? 14.907 -5.231 7.782 1.00 87.00 90 THR A C 1
ATOM 696 O O . THR A 1 90 ? 15.752 -5.991 7.321 1.00 87.00 90 THR A O 1
ATOM 699 N N . ILE A 1 91 ? 14.838 -3.944 7.426 1.00 83.25 91 ILE A N 1
ATOM 700 C CA . ILE A 1 91 ? 15.694 -3.319 6.405 1.00 83.25 91 ILE A CA 1
ATOM 701 C C . ILE A 1 91 ? 17.177 -3.395 6.792 1.00 83.25 91 ILE A C 1
ATOM 703 O O . ILE A 1 91 ? 18.000 -3.749 5.952 1.00 83.25 91 ILE A O 1
ATOM 707 N N . SER A 1 92 ? 17.526 -3.145 8.060 1.00 76.62 92 SER A N 1
ATOM 708 C CA . SER A 1 92 ? 18.920 -3.186 8.534 1.00 76.62 92 SER A CA 1
ATOM 709 C C . SER A 1 92 ? 19.581 -4.568 8.438 1.00 76.62 92 SER A C 1
ATOM 711 O O . SER A 1 92 ? 20.793 -4.670 8.592 1.00 76.62 92 SER A O 1
ATOM 713 N N . LYS A 1 93 ? 18.808 -5.640 8.220 1.00 73.50 93 LYS A N 1
ATOM 714 C CA . LYS A 1 93 ? 19.294 -7.030 8.200 1.00 73.50 93 LYS A CA 1
ATOM 715 C C . LYS A 1 93 ? 19.422 -7.621 6.790 1.00 73.50 93 LYS A C 1
ATOM 717 O O . LYS A 1 93 ? 19.673 -8.817 6.673 1.00 73.50 93 LYS A O 1
ATOM 722 N N . ILE A 1 94 ? 19.176 -6.846 5.730 1.00 62.50 94 ILE A N 1
ATOM 723 C CA . ILE A 1 94 ? 18.800 -7.398 4.418 1.00 62.50 94 ILE A CA 1
ATOM 724 C C . ILE A 1 94 ? 19.798 -7.123 3.282 1.00 62.50 94 ILE A C 1
ATOM 726 O O . ILE A 1 94 ? 20.375 -6.047 3.168 1.00 62.50 94 ILE A O 1
ATOM 730 N N . ASN A 1 95 ? 19.914 -8.150 2.428 1.00 62.91 95 ASN A N 1
ATOM 731 C CA . ASN A 1 95 ? 20.556 -8.217 1.107 1.00 62.91 95 ASN A CA 1
ATOM 732 C C . ASN A 1 95 ? 19.907 -7.243 0.087 1.00 62.91 95 ASN A C 1
ATOM 734 O O . ASN A 1 95 ? 18.760 -6.848 0.272 1.00 62.91 95 ASN A O 1
ATOM 738 N N . PRO A 1 96 ? 20.541 -6.897 -1.045 1.00 65.69 96 PRO A N 1
ATOM 739 C CA . PRO A 1 96 ? 20.069 -5.844 -1.954 1.00 65.69 96 PRO A CA 1
ATOM 740 C C . PRO A 1 96 ? 18.814 -6.192 -2.791 1.00 65.69 96 PRO A C 1
ATOM 742 O O . PRO A 1 96 ? 18.501 -5.474 -3.733 1.00 65.69 96 PRO A O 1
ATOM 745 N N . VAL A 1 97 ? 18.071 -7.253 -2.458 1.00 80.19 97 VAL A N 1
ATOM 746 C CA . VAL A 1 97 ? 16.972 -7.799 -3.277 1.00 80.19 97 VAL A CA 1
ATOM 747 C C . VAL A 1 97 ? 15.615 -7.195 -2.894 1.00 80.19 97 VAL A C 1
ATOM 749 O O . VAL A 1 97 ? 15.339 -6.938 -1.717 1.00 80.19 97 VAL A O 1
ATOM 752 N N . PHE A 1 98 ? 14.749 -6.987 -3.889 1.00 83.88 98 PHE A N 1
ATOM 753 C CA . PHE A 1 98 ? 13.362 -6.568 -3.690 1.00 83.88 98 PHE A CA 1
ATOM 754 C C . PHE A 1 98 ? 12.558 -7.558 -2.842 1.00 83.88 98 PHE A C 1
ATOM 756 O O . PHE A 1 98 ? 12.667 -8.777 -2.980 1.00 83.88 98 PHE A O 1
ATOM 763 N N . ARG A 1 99 ? 11.690 -7.014 -1.987 1.00 86.31 99 ARG A N 1
ATOM 764 C CA . ARG A 1 99 ? 10.768 -7.783 -1.156 1.00 86.31 99 ARG A CA 1
ATOM 765 C C . ARG A 1 99 ? 9.392 -7.143 -1.147 1.00 86.31 99 ARG A C 1
ATOM 767 O O . ARG A 1 99 ? 9.253 -5.988 -0.746 1.00 86.31 99 ARG A O 1
ATOM 774 N N . GLU A 1 100 ? 8.384 -7.926 -1.522 1.00 86.38 100 GLU A N 1
ATOM 775 C CA . GLU A 1 100 ? 6.993 -7.469 -1.582 1.00 86.38 100 GLU A CA 1
ATOM 776 C C . GLU A 1 100 ? 6.492 -6.955 -0.231 1.00 86.38 100 GLU A C 1
ATOM 778 O O . GLU A 1 100 ? 5.856 -5.911 -0.173 1.00 86.38 100 GLU A O 1
ATOM 783 N N . ASP A 1 101 ? 6.820 -7.623 0.873 1.00 87.75 101 ASP A N 1
ATOM 784 C CA . ASP A 1 101 ? 6.337 -7.217 2.192 1.00 87.75 101 ASP A CA 1
ATOM 785 C C . ASP A 1 101 ? 6.924 -5.888 2.671 1.00 87.75 101 ASP A C 1
ATOM 787 O O . ASP A 1 101 ? 6.227 -5.105 3.311 1.00 87.75 101 ASP A O 1
ATOM 791 N N . ILE A 1 102 ? 8.183 -5.602 2.331 1.00 89.25 102 ILE A N 1
ATOM 792 C CA . ILE A 1 102 ? 8.819 -4.308 2.610 1.00 89.25 102 ILE A CA 1
ATOM 793 C C . ILE A 1 102 ? 8.202 -3.229 1.721 1.00 89.25 102 ILE A C 1
ATOM 795 O O . ILE A 1 102 ? 7.887 -2.150 2.214 1.00 89.25 102 ILE A O 1
ATOM 799 N N . PHE A 1 103 ? 7.977 -3.530 0.440 1.00 87.75 103 PHE A N 1
ATOM 800 C CA . PHE A 1 103 ? 7.312 -2.626 -0.498 1.00 87.75 103 PHE A CA 1
ATOM 801 C C . PHE A 1 103 ? 5.905 -2.238 -0.022 1.00 87.75 103 PHE A C 1
ATOM 803 O O . PHE A 1 103 ? 5.614 -1.053 0.139 1.00 87.75 103 PHE A O 1
ATOM 810 N N . TRP A 1 104 ? 5.069 -3.228 0.303 1.00 88.75 104 TRP A N 1
ATOM 811 C CA . TRP A 1 104 ? 3.735 -3.016 0.865 1.00 88.75 104 TRP A CA 1
ATOM 812 C C . TRP A 1 104 ? 3.778 -2.244 2.183 1.00 88.75 104 TRP A C 1
ATOM 814 O O . TRP A 1 104 ? 2.990 -1.322 2.376 1.00 88.75 104 TRP A O 1
ATOM 824 N N . CYS A 1 105 ? 4.693 -2.590 3.094 1.00 89.69 105 CYS A N 1
ATOM 825 C CA . CYS A 1 105 ? 4.778 -1.927 4.393 1.00 89.69 105 CYS A CA 1
ATOM 826 C C . CYS A 1 105 ? 5.107 -0.440 4.228 1.00 89.69 105 CYS A C 1
ATOM 828 O O . CYS A 1 105 ? 4.424 0.403 4.801 1.00 89.69 105 CYS A O 1
ATOM 830 N N . THR A 1 106 ? 6.104 -0.115 3.402 1.00 89.12 106 THR A N 1
ATOM 831 C CA . THR A 1 106 ? 6.521 1.269 3.142 1.00 89.12 106 THR A CA 1
ATOM 832 C C . THR A 1 106 ? 5.426 2.081 2.459 1.00 89.12 106 THR A C 1
ATOM 834 O O . THR A 1 106 ? 5.150 3.200 2.885 1.00 89.12 106 THR A O 1
ATOM 837 N N . PHE A 1 107 ? 4.736 1.500 1.472 1.00 86.19 107 PHE A N 1
ATOM 838 C CA . PHE A 1 107 ? 3.584 2.148 0.845 1.00 86.19 107 PHE A CA 1
ATOM 839 C C . PHE A 1 107 ? 2.486 2.476 1.870 1.00 86.19 107 PHE A C 1
ATOM 841 O O . PHE A 1 107 ? 1.992 3.603 1.925 1.00 86.19 107 PHE A O 1
ATOM 848 N N . LEU A 1 108 ? 2.121 1.505 2.715 1.00 88.56 108 LEU A N 1
ATOM 849 C CA . LEU A 1 108 ? 1.085 1.685 3.733 1.00 88.56 108 LEU A CA 1
ATOM 850 C C . LEU A 1 108 ? 1.492 2.695 4.816 1.00 88.56 108 LEU A C 1
ATOM 852 O O . LEU A 1 108 ? 0.626 3.403 5.323 1.00 88.56 108 LEU A O 1
ATOM 856 N N . HIS A 1 109 ? 2.781 2.811 5.146 1.00 88.94 109 HIS A N 1
ATOM 857 C CA . HIS A 1 109 ? 3.282 3.873 6.028 1.00 88.94 109 HIS A CA 1
ATOM 858 C C . HIS A 1 109 ? 3.080 5.257 5.425 1.00 88.94 109 HIS A C 1
ATOM 860 O O . HIS A 1 109 ? 2.516 6.126 6.085 1.00 88.94 109 HIS A O 1
ATOM 866 N N . GLY A 1 110 ? 3.430 5.446 4.153 1.00 84.25 110 GLY A N 1
ATOM 867 C CA . GLY A 1 110 ? 3.154 6.714 3.486 1.00 84.25 110 GLY A CA 1
ATOM 868 C C . GLY A 1 110 ? 1.652 7.020 3.421 1.00 84.25 110 GLY A C 1
ATOM 869 O O . GLY A 1 110 ? 1.238 8.140 3.699 1.00 84.25 110 GLY A O 1
ATOM 870 N N . LEU A 1 111 ? 0.800 6.023 3.159 1.00 84.81 111 LEU A N 1
ATOM 871 C CA . LEU A 1 111 ? -0.654 6.215 3.204 1.00 84.81 111 LEU A CA 1
ATOM 872 C C . LEU A 1 111 ? -1.161 6.578 4.610 1.00 84.81 111 LEU A C 1
ATOM 874 O O . LEU A 1 111 ? -2.032 7.435 4.743 1.00 84.81 111 LEU A O 1
ATOM 878 N N . PHE A 1 112 ? -0.614 5.958 5.659 1.00 88.88 112 PHE A N 1
ATOM 879 C CA . PHE A 1 112 ? -0.942 6.302 7.041 1.00 88.88 112 PHE A CA 1
ATOM 880 C C . PHE A 1 112 ? -0.609 7.763 7.346 1.00 88.88 112 PHE A C 1
ATOM 882 O O . PHE A 1 112 ? -1.415 8.441 7.973 1.00 88.88 112 PHE A O 1
ATOM 889 N N . GLU A 1 113 ? 0.535 8.263 6.888 1.00 85.88 113 GLU A N 1
ATOM 890 C CA . GLU A 1 113 ? 0.942 9.657 7.094 1.00 85.88 113 GLU A CA 1
ATOM 891 C C . GLU A 1 113 ? 0.080 10.645 6.322 1.00 85.88 113 GLU A C 1
ATOM 893 O O . GLU A 1 113 ? -0.368 11.625 6.914 1.00 85.88 113 GLU A O 1
ATOM 898 N N . LEU A 1 114 ? -0.247 10.334 5.058 1.00 80.19 114 LEU A N 1
ATOM 899 C CA . LEU A 1 114 ? -1.205 11.116 4.265 1.00 80.19 114 LEU A CA 1
ATOM 900 C C . LEU A 1 114 ? -2.525 11.299 5.003 1.00 80.19 114 LEU A C 1
ATOM 902 O O . LEU A 1 114 ? -3.189 12.325 4.902 1.00 80.19 114 LEU A O 1
ATOM 906 N N . MET A 1 115 ? -2.949 10.248 5.698 1.00 83.94 115 MET A N 1
ATOM 907 C CA . MET A 1 115 ? -4.140 10.308 6.511 1.00 83.94 115 MET A CA 1
ATOM 908 C C . MET A 1 115 ? -3.848 11.120 7.776 1.00 83.94 115 MET A C 1
ATOM 910 O O . MET A 1 115 ? -4.575 12.065 8.061 1.00 83.94 115 MET A O 1
ATOM 914 N N . ALA A 1 116 ? -2.851 10.741 8.568 1.00 83.69 116 ALA A N 1
ATOM 915 C CA . ALA A 1 116 ? -2.647 11.230 9.928 1.00 83.69 116 ALA A CA 1
ATOM 916 C C . ALA A 1 116 ? -2.302 12.725 10.024 1.00 83.69 116 ALA A C 1
ATOM 918 O O . ALA A 1 116 ? -2.678 13.349 11.018 1.00 83.69 116 ALA A O 1
ATOM 919 N N . GLU A 1 117 ? -1.626 13.292 9.026 1.00 71.81 117 GLU A N 1
ATOM 920 C CA . GLU A 1 117 ? -1.189 14.687 9.023 1.00 71.81 117 GLU A CA 1
ATOM 921 C C . GLU A 1 117 ? -1.860 15.514 7.921 1.00 71.81 117 GLU A C 1
ATOM 923 O O . GLU A 1 117 ? -2.132 15.033 6.828 1.00 71.81 117 GLU A O 1
ATOM 928 N N . ASN A 1 118 ? -2.045 16.811 8.189 1.00 54.97 118 ASN A N 1
ATOM 929 C CA . ASN A 1 118 ? -2.369 17.812 7.163 1.00 54.97 118 ASN A CA 1
ATOM 930 C C . ASN A 1 118 ? -1.096 18.400 6.513 1.00 54.97 118 ASN A C 1
ATOM 932 O O . ASN A 1 118 ? -1.173 19.442 5.866 1.00 54.97 118 ASN A O 1
ATOM 936 N N . SER A 1 119 ? 0.082 17.814 6.764 1.00 51.22 119 SER A N 1
ATOM 937 C CA . SER A 1 119 ? 1.371 18.345 6.311 1.00 51.22 119 SER A CA 1
ATOM 938 C C . SER A 1 119 ? 1.841 17.607 5.054 1.00 51.22 119 SER A C 1
ATOM 940 O O . SER A 1 119 ? 1.895 16.381 5.016 1.00 51.22 119 SER A O 1
ATOM 942 N N . GLU A 1 120 ? 2.171 18.358 4.003 1.00 54.47 120 GLU A N 1
ATOM 943 C CA . GLU A 1 120 ? 2.530 17.818 2.680 1.00 54.47 120 GLU A CA 1
ATOM 944 C C . GLU A 1 120 ? 3.916 17.127 2.660 1.00 54.47 120 GLU A C 1
ATOM 946 O O . GLU A 1 120 ? 4.218 16.335 1.759 1.00 54.47 120 GLU A O 1
ATOM 951 N N . ASN A 1 121 ? 4.754 17.384 3.676 1.00 58.16 121 ASN A N 1
ATOM 952 C CA . ASN A 1 121 ? 6.167 16.988 3.694 1.00 58.16 121 ASN A CA 1
ATOM 953 C C . ASN A 1 121 ? 6.414 15.541 4.152 1.00 58.16 121 ASN A C 1
ATOM 955 O O . ASN A 1 121 ? 7.302 14.884 3.609 1.00 58.16 121 ASN A O 1
ATOM 959 N N . SER A 1 122 ? 5.677 15.028 5.142 1.00 60.97 122 SER A N 1
ATOM 960 C CA . SER A 1 122 ? 5.886 13.662 5.659 1.00 60.97 122 SER A CA 1
ATOM 961 C C . SER A 1 122 ? 5.472 12.612 4.625 1.00 60.97 122 SER A C 1
ATOM 963 O O . SER A 1 122 ? 6.279 11.760 4.246 1.00 60.97 122 SER A O 1
ATOM 965 N N . PHE A 1 123 ? 4.281 12.787 4.046 1.00 62.44 123 PHE A N 1
ATOM 966 C CA . PHE A 1 123 ? 3.741 11.939 2.986 1.00 62.44 123 PHE A CA 1
ATOM 967 C C . PHE A 1 123 ? 4.682 11.794 1.783 1.00 62.44 123 PHE A C 1
ATOM 969 O O . PHE A 1 123 ? 4.963 10.678 1.336 1.00 62.44 123 PHE A O 1
ATOM 976 N N . SER A 1 124 ? 5.183 12.917 1.260 1.00 60.94 124 SER A N 1
ATOM 977 C CA . SER A 1 124 ? 6.085 12.919 0.104 1.00 60.94 124 SER A CA 1
ATOM 978 C C . SER A 1 124 ? 7.399 12.190 0.417 1.00 60.94 124 SER A C 1
ATOM 980 O O . SER A 1 124 ? 7.909 11.433 -0.407 1.00 60.94 124 SER A O 1
ATOM 982 N N . ASN A 1 125 ? 7.923 12.317 1.636 1.00 62.34 125 ASN A N 1
ATOM 983 C CA . ASN A 1 125 ? 9.160 11.641 2.019 1.00 62.34 125 ASN A CA 1
ATOM 984 C C . ASN A 1 125 ? 8.979 10.119 2.156 1.00 62.34 125 ASN A C 1
ATOM 986 O O . ASN A 1 125 ? 9.766 9.353 1.600 1.00 62.34 125 ASN A O 1
ATOM 990 N N . HIS A 1 126 ? 7.947 9.627 2.840 1.00 62.97 126 HIS A N 1
ATOM 991 C CA . HIS A 1 126 ? 7.847 8.180 3.070 1.00 62.97 126 HIS A CA 1
ATOM 992 C C . HIS A 1 126 ? 7.146 7.423 1.944 1.00 62.97 126 HIS A C 1
ATOM 994 O O . HIS A 1 126 ? 7.619 6.353 1.550 1.00 62.97 126 HIS A O 1
ATOM 1000 N N . MET A 1 127 ? 6.072 7.975 1.371 1.00 67.69 127 MET A N 1
ATOM 1001 C CA . MET A 1 127 ? 5.353 7.300 0.290 1.00 67.69 127 MET A CA 1
ATOM 1002 C C . MET A 1 127 ? 6.150 7.349 -1.008 1.00 67.69 127 MET A C 1
ATOM 1004 O O . MET A 1 127 ? 6.238 6.345 -1.707 1.00 67.69 127 MET A O 1
ATOM 1008 N N . VAL A 1 128 ? 6.783 8.476 -1.326 1.00 65.56 128 VAL A N 1
ATOM 1009 C CA . VAL A 1 128 ? 7.435 8.631 -2.625 1.00 65.56 128 VAL A CA 1
ATOM 1010 C C . VAL A 1 128 ? 8.911 8.262 -2.590 1.00 65.56 128 VAL A C 1
ATOM 1012 O O . VAL A 1 128 ? 9.331 7.427 -3.398 1.00 65.56 128 VAL A O 1
ATOM 1015 N N . PHE A 1 129 ? 9.694 8.789 -1.646 1.00 68.31 129 PHE A N 1
ATOM 1016 C CA . PHE A 1 129 ? 11.116 8.442 -1.571 1.00 68.31 129 PHE A CA 1
ATOM 1017 C C . PHE A 1 129 ? 11.324 7.018 -1.028 1.00 68.31 129 PHE A C 1
ATOM 1019 O O . PHE A 1 129 ? 12.037 6.227 -1.636 1.00 68.31 129 PHE A O 1
ATOM 1026 N N . GLY A 1 130 ? 10.643 6.618 0.048 1.00 72.44 130 GLY A N 1
ATOM 1027 C CA . GLY A 1 130 ? 10.779 5.257 0.590 1.00 72.44 130 GLY A CA 1
ATOM 1028 C C . GLY A 1 130 ? 10.379 4.156 -0.405 1.00 72.44 130 GLY A C 1
ATOM 1029 O O . GLY A 1 130 ? 11.117 3.190 -0.617 1.00 72.44 130 GLY A O 1
ATOM 1030 N N . THR A 1 131 ? 9.221 4.311 -1.049 1.00 77.69 131 THR A N 1
ATOM 1031 C CA . THR A 1 131 ? 8.690 3.315 -1.993 1.00 77.69 131 THR A CA 1
ATOM 1032 C C . THR A 1 131 ? 9.508 3.249 -3.284 1.00 77.69 131 THR A C 1
ATOM 1034 O O . THR A 1 131 ? 9.781 2.149 -3.770 1.00 77.69 131 THR A O 1
ATOM 1037 N N . SER A 1 132 ? 9.973 4.393 -3.811 1.00 74.81 132 SER A N 1
ATOM 1038 C CA . SER A 1 132 ? 10.859 4.417 -4.988 1.00 74.81 132 SER A CA 1
ATOM 1039 C C . SER A 1 132 ? 12.176 3.685 -4.733 1.00 74.81 132 SER A C 1
ATOM 1041 O O . SER A 1 132 ? 12.582 2.859 -5.549 1.00 74.81 132 SER A O 1
ATOM 1043 N N . GLN A 1 133 ? 12.806 3.903 -3.575 1.00 77.88 133 GLN A N 1
ATOM 1044 C CA . GLN A 1 133 ? 14.063 3.237 -3.214 1.00 77.88 133 GLN A CA 1
ATOM 1045 C C . GLN A 1 133 ? 13.933 1.711 -3.134 1.00 77.88 133 GLN A C 1
ATOM 1047 O O . GLN A 1 133 ? 14.884 0.985 -3.429 1.00 77.88 133 GLN A O 1
ATOM 1052 N N . ILE A 1 134 ? 12.757 1.203 -2.758 1.00 81.44 134 ILE A N 1
ATOM 1053 C CA . ILE A 1 134 ? 12.489 -0.239 -2.770 1.00 81.44 134 ILE A CA 1
ATOM 1054 C C . ILE A 1 134 ? 12.274 -0.727 -4.203 1.00 81.44 134 ILE A C 1
ATOM 1056 O O . ILE A 1 134 ? 12.824 -1.763 -4.571 1.00 81.44 134 ILE A O 1
ATOM 1060 N N . LEU A 1 135 ? 11.531 0.020 -5.025 1.00 80.75 135 LEU A N 1
ATOM 1061 C CA . LEU A 1 135 ? 11.293 -0.328 -6.429 1.00 80.75 135 LEU A CA 1
ATOM 1062 C C . LEU A 1 135 ? 12.567 -0.360 -7.275 1.00 80.75 135 LEU A C 1
ATOM 1064 O O . LEU A 1 135 ? 12.642 -1.174 -8.188 1.00 80.75 135 LEU A O 1
ATOM 1068 N N . LEU A 1 136 ? 13.589 0.437 -6.948 1.00 80.75 136 LEU A N 1
ATOM 1069 C CA . LEU A 1 136 ? 14.904 0.360 -7.606 1.00 80.75 136 LEU A CA 1
ATOM 1070 C C . LEU A 1 136 ? 15.584 -1.008 -7.457 1.00 80.75 136 LEU A C 1
ATOM 1072 O O . LEU A 1 136 ? 16.465 -1.340 -8.242 1.00 80.75 136 LEU A O 1
ATOM 1076 N N . ARG A 1 137 ? 15.182 -1.809 -6.464 1.00 80.31 137 ARG A N 1
ATOM 1077 C CA . ARG A 1 137 ? 15.717 -3.159 -6.228 1.00 80.31 137 ARG A CA 1
ATOM 1078 C C . ARG A 1 137 ? 14.951 -4.242 -6.987 1.00 80.31 137 ARG A C 1
ATOM 1080 O O . ARG A 1 137 ? 15.292 -5.418 -6.865 1.00 80.31 137 ARG A O 1
ATOM 1087 N N . LEU A 1 138 ? 13.871 -3.879 -7.686 1.00 81.06 138 LEU A N 1
ATOM 1088 C CA . LEU A 1 138 ? 13.031 -4.823 -8.413 1.00 81.06 138 LEU A CA 1
ATOM 1089 C C . LEU A 1 138 ? 13.742 -5.290 -9.682 1.00 81.06 138 LEU A C 1
ATOM 1091 O O . LEU A 1 138 ? 13.963 -4.512 -10.608 1.00 81.06 138 LEU A O 1
ATOM 1095 N N . GLU A 1 139 ? 14.051 -6.582 -9.744 1.00 75.94 139 GLU A N 1
ATOM 1096 C CA . GLU A 1 139 ? 14.646 -7.173 -10.937 1.00 75.94 139 GLU A CA 1
ATOM 1097 C C . GLU A 1 139 ? 13.603 -7.376 -12.055 1.00 75.94 139 GLU A C 1
ATOM 1099 O O . GLU A 1 139 ? 12.481 -7.820 -11.784 1.00 75.94 139 GLU A O 1
ATOM 1104 N N . PRO A 1 140 ? 13.972 -7.150 -13.332 1.00 69.38 140 PRO A N 1
ATOM 1105 C CA . PRO A 1 140 ? 13.122 -7.387 -14.505 1.00 69.38 140 PRO A CA 1
ATOM 1106 C C . PRO A 1 140 ? 12.517 -8.786 -14.650 1.00 69.38 140 PRO A C 1
ATOM 1108 O O . PRO A 1 140 ? 11.585 -8.961 -15.434 1.00 69.38 140 PRO A O 1
ATOM 1111 N N . THR A 1 141 ? 13.065 -9.779 -13.954 1.00 70.81 141 THR A N 1
ATOM 1112 C CA . THR A 1 141 ? 12.664 -11.192 -14.007 1.00 70.81 141 THR A CA 1
ATOM 1113 C C . THR A 1 141 ? 11.907 -11.648 -12.763 1.00 70.81 141 THR A C 1
ATOM 1115 O O . THR A 1 141 ? 11.581 -12.830 -12.659 1.00 70.81 141 THR A O 1
ATOM 1118 N N . ALA A 1 142 ? 11.637 -10.753 -11.807 1.00 75.75 142 ALA A N 1
ATOM 1119 C CA . ALA A 1 142 ? 10.944 -11.125 -10.581 1.00 75.75 142 ALA A CA 1
ATOM 1120 C C . ALA A 1 142 ? 9.545 -11.706 -10.882 1.00 75.75 142 ALA A C 1
ATOM 1122 O O . ALA A 1 142 ? 8.871 -11.336 -11.839 1.00 75.75 142 ALA A O 1
ATOM 1123 N N . GLN A 1 143 ? 9.062 -12.629 -10.058 1.00 80.56 143 GLN A N 1
ATOM 1124 C CA . GLN A 1 143 ? 7.682 -13.096 -10.157 1.00 80.56 143 GLN A CA 1
ATOM 1125 C C . GLN A 1 143 ? 6.869 -12.422 -9.060 1.00 80.56 143 GLN A C 1
ATOM 1127 O O . GLN A 1 143 ? 6.937 -12.827 -7.906 1.00 80.56 143 GLN A O 1
ATOM 1132 N N . LEU A 1 144 ? 6.123 -11.378 -9.431 1.00 81.38 144 LEU A N 1
ATOM 1133 C CA . LEU A 1 144 ? 5.303 -10.625 -8.481 1.00 81.38 144 LEU A CA 1
ATOM 1134 C C . LEU A 1 144 ? 3.875 -11.158 -8.390 1.00 81.38 144 LEU A C 1
ATOM 1136 O O . LEU A 1 144 ? 3.284 -11.527 -9.418 1.00 81.38 144 LEU A O 1
ATOM 1140 N N . CYS A 1 145 ? 3.293 -11.107 -7.191 1.00 79.50 145 CYS A N 1
ATOM 1141 C CA . CYS A 1 145 ? 1.867 -11.370 -7.025 1.00 79.50 145 CYS A CA 1
ATOM 1142 C C . CYS A 1 145 ? 1.009 -10.296 -7.726 1.00 79.50 145 CYS A C 1
ATOM 1144 O O . CYS A 1 145 ? 1.452 -9.171 -7.989 1.00 79.50 145 CYS A O 1
ATOM 1146 N N . VAL A 1 146 ? -0.237 -10.648 -8.062 1.00 79.50 146 VAL A N 1
ATOM 1147 C CA . VAL A 1 146 ? -1.158 -9.766 -8.805 1.00 79.50 146 VAL A CA 1
ATOM 1148 C C . VAL A 1 146 ? -1.432 -8.472 -8.035 1.00 79.50 146 VAL A C 1
ATOM 1150 O O . VAL A 1 146 ? -1.425 -7.389 -8.625 1.00 79.50 146 VAL A O 1
ATOM 1153 N N . SER A 1 147 ? -1.599 -8.563 -6.717 1.00 78.62 147 SER A N 1
ATOM 1154 C CA . SER A 1 147 ? -1.817 -7.400 -5.858 1.00 78.62 147 SER A CA 1
ATOM 1155 C C . SER A 1 147 ? -0.606 -6.470 -5.854 1.00 78.62 147 SER A C 1
ATOM 1157 O O . SER A 1 147 ? -0.778 -5.261 -5.959 1.00 78.62 147 SER A O 1
ATOM 1159 N N . THR A 1 148 ? 0.618 -7.003 -5.814 1.00 83.06 148 THR A N 1
ATOM 1160 C CA . THR A 1 148 ? 1.844 -6.188 -5.858 1.00 83.06 148 THR A CA 1
ATOM 1161 C C . THR A 1 148 ? 1.999 -5.473 -7.198 1.00 83.06 148 THR A C 1
ATOM 1163 O O . THR A 1 148 ? 2.335 -4.291 -7.219 1.00 83.06 148 THR A O 1
ATOM 1166 N N . LYS A 1 149 ? 1.683 -6.134 -8.319 1.00 81.50 149 LYS A N 1
ATOM 1167 C CA . LYS A 1 149 ? 1.641 -5.474 -9.639 1.00 81.50 149 LYS A CA 1
ATOM 1168 C C . LYS A 1 149 ? 0.617 -4.336 -9.663 1.00 81.50 149 LYS A C 1
ATOM 1170 O O . LYS A 1 149 ? 0.929 -3.236 -10.102 1.00 81.50 149 LYS A O 1
ATOM 1175 N N . SER A 1 150 ? -0.568 -4.579 -9.108 1.00 78.75 150 SER A N 1
ATOM 1176 C CA . SER A 1 150 ? -1.630 -3.568 -9.018 1.00 78.75 150 SER A CA 1
ATOM 1177 C C . SER A 1 150 ? -1.260 -2.405 -8.089 1.00 78.75 150 SER A C 1
ATOM 1179 O O . SER A 1 150 ? -1.675 -1.269 -8.311 1.00 78.75 150 SER A O 1
ATOM 1181 N N . LEU A 1 151 ? -0.461 -2.662 -7.050 1.00 81.00 151 LEU A N 1
ATOM 1182 C CA . LEU A 1 151 ? 0.053 -1.623 -6.164 1.00 81.00 151 LEU A CA 1
ATOM 1183 C C . LEU A 1 151 ? 1.130 -0.768 -6.846 1.00 81.00 151 LEU A C 1
ATOM 1185 O O . LEU A 1 151 ? 1.120 0.450 -6.704 1.00 81.00 151 LEU A O 1
ATOM 1189 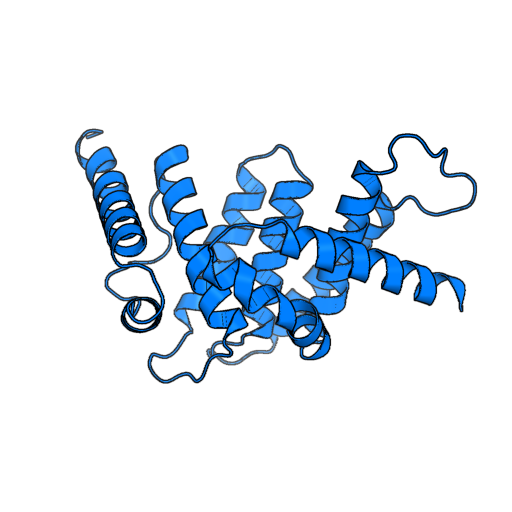N N . ILE A 1 152 ? 2.034 -1.385 -7.608 1.00 82.50 152 ILE A N 1
ATOM 1190 C CA . ILE A 1 152 ? 3.016 -0.674 -8.443 1.00 82.50 152 ILE A CA 1
ATOM 1191 C C . ILE A 1 152 ? 2.305 0.277 -9.412 1.00 82.50 152 ILE A C 1
ATOM 1193 O O . ILE A 1 152 ? 2.709 1.426 -9.585 1.00 82.50 152 ILE A O 1
ATOM 1197 N N . ASP A 1 153 ? 1.221 -0.199 -10.014 1.00 78.31 153 ASP A N 1
ATOM 1198 C CA . ASP A 1 153 ? 0.365 0.584 -10.896 1.00 78.31 153 ASP A CA 1
ATOM 1199 C C . ASP A 1 153 ? -0.236 1.809 -10.193 1.00 78.31 153 ASP A C 1
ATOM 1201 O O . ASP A 1 153 ? -0.153 2.931 -10.698 1.00 78.31 153 ASP A O 1
ATOM 1205 N N . ALA A 1 154 ? -0.795 1.609 -8.997 1.00 78.50 154 ALA A N 1
ATOM 1206 C CA . ALA A 1 154 ? -1.317 2.684 -8.158 1.00 78.50 154 ALA A CA 1
ATOM 1207 C C . ALA A 1 154 ? -0.226 3.689 -7.745 1.00 78.50 154 ALA A C 1
ATOM 1209 O O . ALA A 1 154 ? -0.455 4.899 -7.787 1.00 78.50 154 ALA A O 1
ATOM 1210 N N . TYR A 1 155 ? 0.969 3.202 -7.395 1.00 81.56 155 TYR A N 1
ATOM 1211 C CA . TYR A 1 155 ? 2.116 4.037 -7.040 1.00 81.56 155 TYR A CA 1
ATOM 1212 C C . TYR A 1 155 ? 2.468 5.017 -8.164 1.00 81.56 155 TYR A C 1
ATOM 1214 O O . TYR A 1 155 ? 2.618 6.208 -7.900 1.00 81.56 155 TYR A O 1
ATOM 1222 N N . TRP A 1 156 ? 2.533 4.557 -9.417 1.00 78.75 156 TRP A N 1
ATOM 1223 C CA . TRP A 1 156 ? 2.859 5.434 -10.546 1.00 78.75 156 TRP A CA 1
ATOM 1224 C C . TRP A 1 156 ? 1.837 6.553 -10.745 1.00 78.75 156 TRP A C 1
ATOM 1226 O O . TRP A 1 156 ? 2.220 7.682 -11.043 1.00 78.75 156 TRP A O 1
ATOM 1236 N N . ILE A 1 157 ? 0.547 6.278 -10.541 1.00 77.25 157 ILE A N 1
ATOM 1237 C CA . ILE A 1 157 ? -0.485 7.322 -10.598 1.00 77.25 157 ILE A CA 1
ATOM 1238 C C . ILE A 1 157 ? -0.263 8.350 -9.496 1.00 77.25 157 ILE A C 1
ATOM 1240 O O . ILE A 1 157 ? -0.303 9.551 -9.762 1.00 77.25 157 ILE A O 1
ATOM 1244 N N . LEU A 1 158 ? -0.027 7.899 -8.265 1.00 77.75 158 LEU A N 1
ATOM 1245 C CA . LEU A 1 158 ? 0.197 8.793 -7.130 1.00 77.75 158 LEU A CA 1
ATOM 1246 C C . LEU A 1 158 ? 1.453 9.649 -7.330 1.00 77.75 158 LEU A C 1
ATOM 1248 O O . LEU A 1 158 ? 1.410 10.856 -7.105 1.00 77.75 158 LEU A O 1
ATOM 1252 N N . GLU A 1 159 ? 2.535 9.053 -7.826 1.00 78.81 159 GLU A N 1
ATOM 1253 C CA . GLU A 1 159 ? 3.805 9.745 -8.032 1.00 78.81 159 GLU A CA 1
ATOM 1254 C C . GLU A 1 159 ? 3.728 10.799 -9.141 1.00 78.81 159 GLU A C 1
ATOM 1256 O O . GLU A 1 159 ? 4.232 11.918 -9.002 1.00 78.81 159 GLU A O 1
ATOM 1261 N N . VAL A 1 160 ? 3.035 10.486 -10.235 1.00 76.38 160 VAL A N 1
ATOM 1262 C CA . VAL A 1 160 ? 2.818 11.446 -11.321 1.00 76.38 160 VAL A CA 1
ATOM 1263 C C . VAL A 1 160 ? 1.906 12.587 -10.870 1.00 76.38 160 VAL A C 1
ATOM 1265 O O . VAL A 1 160 ? 2.199 13.744 -11.168 1.00 76.38 160 VAL A O 1
ATOM 1268 N N . ASN A 1 161 ? 0.845 12.298 -10.108 1.00 74.50 161 ASN A N 1
ATOM 1269 C CA . ASN A 1 161 ? -0.013 13.343 -9.543 1.00 74.50 161 ASN A CA 1
ATOM 1270 C C . ASN A 1 161 ? 0.761 14.260 -8.590 1.00 74.50 161 ASN A C 1
ATOM 1272 O O . ASN A 1 161 ? 0.646 15.475 -8.714 1.00 74.50 161 ASN A O 1
ATOM 1276 N N . ARG A 1 162 ? 1.598 13.712 -7.699 1.00 78.94 162 ARG A N 1
ATOM 1277 C CA . ARG A 1 162 ? 2.465 14.515 -6.822 1.00 78.94 162 ARG A CA 1
ATOM 1278 C C . ARG A 1 162 ? 3.389 15.423 -7.637 1.00 78.94 162 ARG A C 1
ATOM 1280 O O . ARG A 1 162 ? 3.455 16.620 -7.390 1.00 78.94 162 ARG A O 1
ATOM 1287 N N . THR A 1 163 ? 4.056 14.866 -8.643 1.00 75.69 163 THR A N 1
ATOM 1288 C CA . THR A 1 163 ? 4.970 15.603 -9.533 1.00 75.69 163 THR A CA 1
ATOM 1289 C C . THR A 1 163 ? 4.263 16.777 -10.222 1.00 75.69 163 THR A C 1
ATOM 1291 O O . THR A 1 163 ? 4.825 17.863 -10.318 1.00 75.69 163 THR A O 1
ATOM 1294 N N . ILE A 1 164 ? 3.019 16.583 -10.673 1.00 70.62 164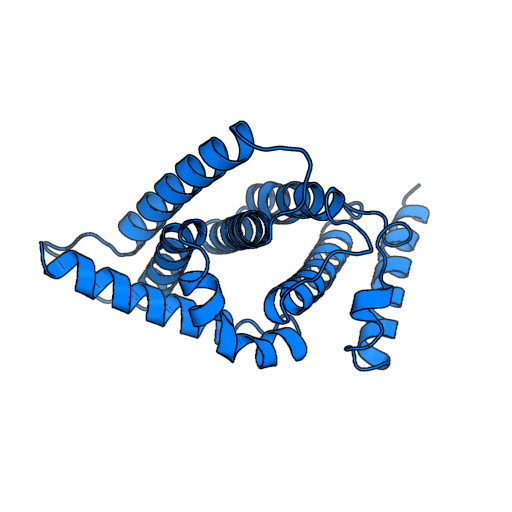 ILE A N 1
ATOM 1295 C CA . ILE A 1 164 ? 2.212 17.643 -11.298 1.00 70.62 164 ILE A CA 1
ATOM 1296 C C . ILE A 1 164 ? 1.768 18.690 -10.272 1.00 70.62 164 ILE A C 1
ATOM 1298 O O . ILE A 1 164 ? 1.919 19.880 -10.529 1.00 70.62 164 ILE A O 1
ATOM 1302 N N . LEU A 1 165 ? 1.217 18.258 -9.134 1.00 69.44 165 LEU A N 1
ATOM 1303 C CA . LEU A 1 165 ? 0.640 19.151 -8.125 1.00 69.44 165 LEU A CA 1
ATOM 1304 C C . LEU A 1 165 ? 1.696 20.033 -7.454 1.00 69.44 165 LEU A C 1
ATOM 1306 O O . LEU A 1 165 ? 1.445 21.213 -7.233 1.00 69.44 165 LEU A O 1
ATOM 1310 N N . TYR A 1 166 ? 2.872 19.474 -7.168 1.00 71.69 166 TYR A N 1
ATOM 1311 C CA . TYR A 1 166 ? 3.930 20.162 -6.425 1.00 71.69 166 TYR A CA 1
ATOM 1312 C C . TYR A 1 166 ? 5.080 20.659 -7.312 1.00 71.69 166 TYR A C 1
ATOM 1314 O O . TYR A 1 166 ? 6.020 21.269 -6.817 1.00 71.69 166 TYR A O 1
ATOM 1322 N N . GLY A 1 167 ? 5.037 20.407 -8.626 1.00 69.06 167 GLY A N 1
ATOM 1323 C CA . GLY A 1 167 ? 6.108 20.807 -9.549 1.00 69.06 167 GLY A CA 1
ATOM 1324 C C . GLY A 1 167 ? 7.439 20.074 -9.319 1.00 69.06 167 GLY A C 1
ATOM 1325 O O . GLY A 1 167 ? 8.494 20.530 -9.766 1.00 69.06 167 GLY A O 1
ATOM 1326 N N . ASP A 1 168 ? 7.416 18.929 -8.639 1.00 73.56 168 ASP A N 1
ATOM 1327 C CA . ASP A 1 168 ? 8.598 18.148 -8.267 1.00 73.56 168 ASP A CA 1
ATOM 1328 C C . ASP A 1 168 ? 9.105 17.234 -9.388 1.00 73.56 168 ASP A C 1
ATOM 1330 O O . ASP A 1 168 ? 8.533 17.176 -10.470 1.00 73.56 168 ASP A O 1
ATOM 1334 N N . ASN A 1 169 ? 10.262 16.593 -9.192 1.00 74.62 169 ASN A N 1
ATOM 1335 C CA . ASN A 1 169 ? 10.755 15.562 -10.111 1.00 74.62 169 ASN A CA 1
ATOM 1336 C C . ASN A 1 169 ? 10.111 14.212 -9.789 1.00 74.62 169 ASN A C 1
ATOM 1338 O O . ASN A 1 169 ? 9.830 13.923 -8.624 1.00 74.62 169 ASN A O 1
ATOM 1342 N N . LEU A 1 170 ? 9.963 13.371 -10.816 1.00 74.44 170 LEU A N 1
ATOM 1343 C CA . LEU A 1 170 ? 9.704 11.950 -10.611 1.00 74.44 170 LEU A CA 1
ATOM 1344 C C . LEU A 1 170 ? 10.879 11.338 -9.846 1.00 74.44 170 LEU A C 1
ATOM 1346 O O . LEU A 1 170 ? 12.041 11.580 -10.173 1.00 74.44 170 LEU A O 1
ATOM 1350 N N . SER A 1 171 ? 10.567 10.521 -8.851 1.00 74.31 171 SER A N 1
ATOM 1351 C CA . SER A 1 171 ? 11.564 9.861 -8.002 1.00 74.31 171 SER A CA 1
ATOM 1352 C C . SER A 1 171 ? 12.227 8.670 -8.686 1.00 74.31 171 SER A C 1
ATOM 1354 O O . SER A 1 171 ? 13.279 8.210 -8.250 1.00 74.31 171 SER A O 1
ATOM 1356 N N . LEU A 1 172 ? 11.616 8.171 -9.762 1.00 73.06 172 LEU A N 1
ATOM 1357 C CA . LEU A 1 172 ? 12.123 7.098 -10.609 1.00 73.06 172 LEU A CA 1
ATOM 1358 C C . LEU A 1 172 ? 12.064 7.528 -12.069 1.00 73.06 172 LEU A C 1
ATOM 1360 O O . LEU A 1 172 ? 11.085 8.141 -12.494 1.00 73.06 172 LEU A O 1
ATOM 1364 N N . ASP A 1 173 ? 13.075 7.140 -12.846 1.00 69.62 173 ASP A N 1
ATOM 1365 C CA . ASP A 1 173 ? 13.048 7.286 -14.300 1.00 69.62 173 ASP A CA 1
ATOM 1366 C C . ASP A 1 173 ? 12.085 6.248 -14.916 1.00 69.62 173 ASP A C 1
ATOM 1368 O O . ASP A 1 173 ? 12.355 5.040 -14.842 1.00 69.62 173 ASP A O 1
ATOM 1372 N N . PRO A 1 174 ? 10.983 6.679 -15.562 1.00 63.84 174 PRO A N 1
ATOM 1373 C CA . PRO A 1 174 ? 10.044 5.776 -16.224 1.00 63.84 174 PRO A CA 1
ATOM 1374 C C . PRO A 1 174 ? 10.668 4.975 -17.375 1.00 63.84 174 PRO A C 1
ATOM 1376 O O . PRO A 1 174 ? 10.104 3.955 -17.765 1.00 63.84 174 PRO A O 1
ATOM 1379 N N . GLY A 1 175 ? 11.788 5.439 -17.947 1.00 59.16 175 GLY A N 1
ATOM 1380 C CA . GLY A 1 175 ? 12.510 4.764 -19.028 1.00 59.16 175 GLY A CA 1
ATOM 1381 C C . GLY A 1 175 ? 13.322 3.553 -18.562 1.00 59.16 175 GLY A C 1
ATOM 1382 O O . GLY A 1 175 ? 13.431 2.577 -19.302 1.00 59.16 175 GLY A O 1
ATOM 1383 N N . ASN A 1 176 ? 13.833 3.592 -17.327 1.00 55.06 176 ASN A N 1
ATOM 1384 C CA . ASN A 1 176 ? 14.560 2.482 -16.698 1.00 55.06 176 ASN A CA 1
ATOM 1385 C C . ASN A 1 176 ? 13.625 1.481 -16.017 1.00 55.06 176 ASN A C 1
ATOM 1387 O O . ASN A 1 176 ? 13.970 0.310 -15.853 1.00 55.06 176 ASN A O 1
ATOM 1391 N N . TYR A 1 177 ? 12.428 1.921 -15.627 1.00 55.22 177 TYR A N 1
ATOM 1392 C CA . TYR A 1 177 ? 11.410 1.007 -15.148 1.00 55.22 177 TYR A CA 1
ATOM 1393 C C . TYR A 1 177 ? 10.835 0.230 -16.327 1.00 55.22 177 TYR A C 1
ATOM 1395 O O . TYR A 1 177 ? 10.395 0.806 -17.323 1.00 55.22 177 TYR A O 1
ATOM 1403 N N . HIS A 1 178 ? 10.804 -1.097 -16.218 1.00 53.44 178 HIS A N 1
ATOM 1404 C CA . HIS A 1 178 ? 10.215 -1.952 -17.239 1.00 53.44 178 HIS A CA 1
ATOM 1405 C C . HIS A 1 178 ? 8.683 -1.808 -17.183 1.00 53.44 178 HIS A C 1
ATOM 1407 O O . HIS A 1 178 ? 7.949 -2.687 -16.739 1.00 53.44 178 HIS A O 1
ATOM 1413 N N . LEU A 1 179 ? 8.179 -0.685 -17.707 1.00 50.31 179 LEU A N 1
ATOM 1414 C CA . LEU A 1 179 ? 6.762 -0.372 -17.902 1.00 50.31 179 LEU A CA 1
ATOM 1415 C C . LEU A 1 179 ? 6.037 -1.481 -18.696 1.00 50.31 179 LEU A C 1
ATOM 1417 O O . LEU A 1 179 ? 4.818 -1.482 -18.787 1.00 50.31 179 LEU A O 1
ATOM 1421 N N . SER A 1 180 ? 6.779 -2.428 -19.293 1.00 44.28 180 SER A N 1
ATOM 1422 C CA . SER A 1 180 ? 6.282 -3.633 -19.972 1.00 44.28 180 SER A CA 1
ATOM 1423 C C . SER A 1 180 ? 5.377 -4.501 -19.097 1.00 44.28 180 SER A C 1
ATOM 1425 O O . SER A 1 180 ? 4.471 -5.135 -19.634 1.00 44.28 180 SER A O 1
ATOM 1427 N N . TRP A 1 181 ? 5.566 -4.494 -17.776 1.00 45.62 181 TRP A N 1
ATOM 1428 C CA . TRP A 1 181 ? 4.744 -5.270 -16.847 1.00 45.62 181 TRP A CA 1
ATOM 1429 C C . TRP A 1 181 ? 3.339 -4.688 -16.687 1.00 45.62 181 TRP A C 1
ATOM 1431 O O . TRP A 1 181 ? 2.374 -5.432 -16.528 1.00 45.62 181 TRP A O 1
ATOM 1441 N N . THR A 1 182 ? 3.223 -3.366 -16.810 1.00 47.28 182 THR A N 1
ATOM 1442 C CA . THR A 1 182 ? 1.975 -2.610 -16.667 1.00 47.28 182 THR A CA 1
ATOM 1443 C C . THR A 1 182 ? 1.283 -2.409 -18.024 1.00 47.28 182 THR A C 1
ATOM 1445 O O . THR A 1 182 ? 0.060 -2.295 -18.093 1.00 47.28 182 THR A O 1
ATOM 1448 N N . LYS A 1 183 ? 2.015 -2.509 -19.153 1.00 46.31 183 LYS A N 1
ATOM 1449 C CA . LYS A 1 183 ? 1.437 -2.392 -20.513 1.00 46.31 183 LYS A CA 1
ATOM 1450 C C . LYS A 1 183 ? 0.394 -3.458 -20.869 1.00 46.31 183 LYS A C 1
ATOM 1452 O O . LYS A 1 183 ? -0.397 -3.216 -21.772 1.00 46.31 183 LYS A O 1
ATOM 1457 N N . LYS A 1 184 ? 0.402 -4.634 -20.230 1.00 45.78 184 LYS A N 1
ATOM 1458 C CA . LYS A 1 184 ? -0.529 -5.733 -20.567 1.00 45.78 184 LYS A CA 1
ATOM 1459 C C . LYS A 1 184 ? -1.859 -5.695 -19.803 1.00 45.78 184 LYS A C 1
ATOM 1461 O O . LYS A 1 184 ? -2.769 -6.413 -20.197 1.00 45.78 184 LYS A O 1
ATOM 1466 N N . GLY A 1 185 ? -1.967 -4.901 -18.733 1.00 46.16 185 GLY A N 1
ATOM 1467 C CA . GLY A 1 185 ? -3.137 -4.898 -17.840 1.00 46.16 185 GLY A CA 1
ATOM 1468 C C . GLY A 1 185 ? -3.986 -3.625 -17.864 1.00 46.16 185 GLY A C 1
ATOM 1469 O O . GLY A 1 185 ? -5.099 -3.633 -17.345 1.00 46.16 185 GLY A O 1
ATOM 1470 N N . TRP A 1 186 ? -3.492 -2.534 -18.450 1.00 45.78 186 TRP A N 1
ATOM 1471 C CA . TRP A 1 186 ? -4.191 -1.249 -18.430 1.00 45.78 186 TRP A CA 1
ATOM 1472 C C . TRP A 1 186 ? -5.070 -1.083 -19.669 1.00 45.78 186 TRP A C 1
ATOM 1474 O O . TRP A 1 186 ? -4.619 -1.390 -20.774 1.00 45.78 186 TRP A O 1
ATOM 1484 N N . PRO A 1 187 ? -6.288 -0.526 -19.534 1.00 54.00 187 PRO A N 1
ATOM 1485 C CA . PRO A 1 187 ? -7.009 -0.006 -20.683 1.00 54.00 187 PRO A CA 1
ATOM 1486 C C . PRO A 1 187 ? -6.118 1.006 -21.413 1.00 54.00 187 PRO A C 1
ATOM 1488 O O . PRO A 1 187 ? -5.591 1.935 -20.795 1.00 54.00 187 PRO A O 1
ATOM 1491 N N . GLU A 1 188 ? -5.963 0.835 -22.725 1.00 58.28 188 GLU A N 1
ATOM 1492 C CA . GLU A 1 188 ? -5.105 1.655 -23.595 1.00 58.28 188 GLU A CA 1
ATOM 1493 C C . GLU A 1 188 ? -5.222 3.186 -23.359 1.00 58.28 188 GLU A C 1
ATOM 1495 O O . GLU A 1 188 ? -4.192 3.870 -23.351 1.00 58.28 188 GLU A O 1
ATOM 1500 N N . PRO A 1 189 ? -6.412 3.751 -23.050 1.00 56.62 189 PRO A N 1
ATOM 1501 C CA . PRO A 1 189 ? -6.549 5.171 -22.725 1.00 56.62 189 PRO A CA 1
ATOM 1502 C C . PRO A 1 189 ? -5.854 5.594 -21.426 1.00 56.62 189 PRO A C 1
ATOM 1504 O O . PRO A 1 189 ? -5.216 6.642 -21.396 1.00 56.62 189 PRO A O 1
ATOM 1507 N N . LEU A 1 190 ? -5.931 4.793 -20.359 1.00 56.53 190 LEU A N 1
ATOM 1508 C CA . LEU A 1 190 ? -5.339 5.140 -19.061 1.00 56.53 190 LEU A CA 1
ATOM 1509 C C . LEU A 1 190 ? -3.808 5.113 -19.143 1.00 56.53 190 LEU A C 1
ATOM 1511 O O . LEU A 1 190 ? -3.128 5.970 -18.585 1.00 56.53 190 LEU A O 1
ATOM 1515 N N . GLN A 1 191 ? -3.273 4.177 -19.926 1.00 63.50 191 GLN A N 1
ATOM 1516 C CA . GLN A 1 191 ? -1.851 4.119 -20.231 1.00 63.50 191 GLN A CA 1
ATOM 1517 C C . GLN A 1 191 ? -1.387 5.347 -21.028 1.00 63.50 191 GLN A C 1
ATOM 1519 O O . GLN A 1 191 ? -0.360 5.943 -20.703 1.00 63.50 191 GLN A O 1
ATOM 1524 N N . LYS A 1 192 ? -2.147 5.752 -22.054 1.00 64.50 192 LYS A N 1
ATOM 1525 C CA . LYS A 1 192 ? -1.871 6.976 -22.820 1.00 64.50 192 LYS A CA 1
ATOM 1526 C C . LYS A 1 192 ? -1.938 8.221 -21.941 1.00 64.50 192 LYS A C 1
ATOM 1528 O O . LYS A 1 192 ? -1.072 9.078 -22.076 1.00 64.50 192 LYS A O 1
ATOM 1533 N N . ILE A 1 193 ? -2.913 8.300 -21.034 1.00 68.31 193 ILE A N 1
ATOM 1534 C CA . ILE A 1 193 ? -3.058 9.407 -20.082 1.00 68.31 193 ILE A CA 1
ATOM 1535 C C . ILE A 1 193 ? -1.867 9.450 -19.129 1.00 68.31 193 ILE A C 1
ATOM 1537 O O . ILE A 1 193 ? -1.275 10.510 -18.984 1.00 68.31 193 ILE A O 1
ATOM 1541 N N . LEU A 1 194 ? -1.449 8.325 -18.544 1.00 67.19 194 LEU A N 1
ATOM 1542 C CA . LEU A 1 194 ? -0.288 8.298 -17.652 1.00 67.19 194 LEU A CA 1
ATOM 1543 C C . LEU A 1 194 ? 0.998 8.711 -18.383 1.00 67.19 194 LEU A C 1
ATOM 1545 O O . LEU A 1 194 ? 1.754 9.538 -17.882 1.00 67.19 194 LEU A O 1
ATOM 1549 N N . ILE A 1 195 ? 1.227 8.190 -19.595 1.00 71.12 195 ILE A N 1
ATOM 1550 C CA . ILE A 1 195 ? 2.366 8.591 -20.438 1.00 71.12 195 ILE A CA 1
ATOM 1551 C C . ILE A 1 195 ? 2.298 10.084 -20.762 1.00 71.12 195 ILE A C 1
ATOM 1553 O O . ILE A 1 195 ? 3.323 10.765 -20.733 1.00 71.12 195 ILE A O 1
ATOM 1557 N N . LEU A 1 196 ? 1.107 10.594 -21.081 1.00 70.25 196 LEU A N 1
ATOM 1558 C CA . LEU A 1 196 ? 0.901 12.009 -21.338 1.00 70.25 196 LEU A CA 1
ATOM 1559 C C . LEU A 1 196 ? 1.241 12.816 -20.086 1.00 70.25 196 LEU A C 1
ATOM 1561 O O . LEU A 1 196 ? 2.103 13.671 -20.185 1.00 70.25 196 LEU A O 1
ATOM 1565 N N . MET A 1 197 ? 0.675 12.479 -18.924 1.00 69.12 197 MET A N 1
ATOM 1566 C CA . MET A 1 197 ? 0.919 13.132 -17.634 1.00 69.12 197 MET A CA 1
ATOM 1567 C C . MET A 1 197 ? 2.406 13.146 -17.247 1.00 69.12 197 MET A C 1
ATOM 1569 O O . MET A 1 197 ? 2.908 14.180 -16.817 1.00 69.12 197 MET A O 1
ATOM 1573 N N . ILE A 1 198 ? 3.132 12.042 -17.463 1.00 67.44 198 ILE A N 1
ATOM 1574 C CA . ILE A 1 198 ? 4.595 11.963 -17.287 1.00 67.44 198 ILE A CA 1
ATOM 1575 C C . ILE A 1 198 ? 5.317 12.947 -18.221 1.00 67.44 198 ILE A C 1
ATOM 1577 O O . ILE A 1 198 ? 6.265 13.631 -17.829 1.00 67.44 198 ILE A O 1
ATOM 1581 N N . ARG A 1 199 ? 4.888 13.034 -19.484 1.00 69.38 199 ARG A N 1
ATOM 1582 C CA . ARG A 1 199 ? 5.477 13.969 -20.451 1.00 69.38 199 ARG A CA 1
ATOM 1583 C C . ARG A 1 199 ? 5.154 15.419 -20.096 1.00 69.38 199 ARG A C 1
ATOM 1585 O O . ARG A 1 199 ? 6.050 16.255 -20.186 1.00 69.38 199 ARG A O 1
ATOM 1592 N N . THR A 1 200 ? 3.926 15.725 -19.674 1.00 64.94 200 THR A N 1
ATOM 1593 C CA . THR A 1 200 ? 3.522 17.083 -19.283 1.00 64.94 200 THR A CA 1
ATOM 1594 C C . THR A 1 200 ? 4.224 17.540 -18.015 1.00 64.94 200 THR A C 1
ATOM 1596 O O . THR A 1 200 ? 4.672 18.682 -17.975 1.00 64.94 200 THR A O 1
ATOM 1599 N N . SER A 1 201 ? 4.388 16.670 -17.014 1.00 60.91 201 SER A N 1
ATOM 1600 C CA . SER A 1 201 ? 5.126 17.019 -15.793 1.00 60.91 201 SER A CA 1
ATOM 1601 C C . SER A 1 201 ? 6.590 17.362 -16.093 1.00 60.91 201 SER A C 1
ATOM 1603 O O . SER A 1 201 ? 7.133 18.329 -15.565 1.00 60.91 201 SER A O 1
ATOM 1605 N N . THR A 1 202 ? 7.205 16.639 -17.031 1.00 62.03 202 THR A N 1
ATOM 1606 C CA . THR A 1 202 ? 8.568 16.917 -17.507 1.00 62.03 202 THR A CA 1
ATOM 1607 C C . THR A 1 202 ? 8.640 18.206 -18.340 1.00 62.03 202 THR A C 1
ATOM 1609 O O . THR A 1 202 ? 9.632 18.933 -18.284 1.00 62.03 202 THR A O 1
ATOM 1612 N N . PHE A 1 203 ? 7.601 18.505 -19.129 1.00 61.66 203 PHE A N 1
ATOM 1613 C CA . PHE A 1 203 ? 7.530 19.695 -19.982 1.00 61.66 203 PHE A CA 1
ATOM 1614 C C . PHE A 1 203 ? 7.306 20.988 -19.189 1.00 61.66 203 PHE A C 1
ATOM 1616 O O . PHE A 1 203 ? 7.992 21.971 -19.459 1.00 61.66 203 PHE A O 1
ATOM 1623 N N . ALA A 1 204 ? 6.416 20.980 -18.188 1.00 56.00 204 ALA A N 1
ATOM 1624 C CA . ALA A 1 204 ? 6.130 22.138 -17.333 1.00 56.00 204 ALA A CA 1
ATOM 1625 C C . ALA A 1 204 ? 7.402 22.719 -16.687 1.00 56.00 204 ALA A C 1
ATOM 1627 O O . ALA A 1 204 ? 7.531 23.929 -16.533 1.00 56.00 204 ALA A O 1
ATOM 1628 N N . LYS A 1 205 ? 8.397 21.871 -16.408 1.00 54.06 205 LYS A N 1
ATOM 1629 C CA . LYS A 1 205 ? 9.702 22.298 -15.886 1.00 54.06 205 LYS A CA 1
ATOM 1630 C C . LYS A 1 205 ? 10.597 23.001 -16.896 1.00 54.06 205 LYS A C 1
ATOM 1632 O O . LYS A 1 205 ? 11.394 23.843 -16.505 1.00 54.06 205 LYS A O 1
ATOM 1637 N N . ARG A 1 206 ? 10.488 22.681 -18.188 1.00 54.56 206 ARG A N 1
ATOM 1638 C CA . ARG A 1 206 ? 11.315 23.31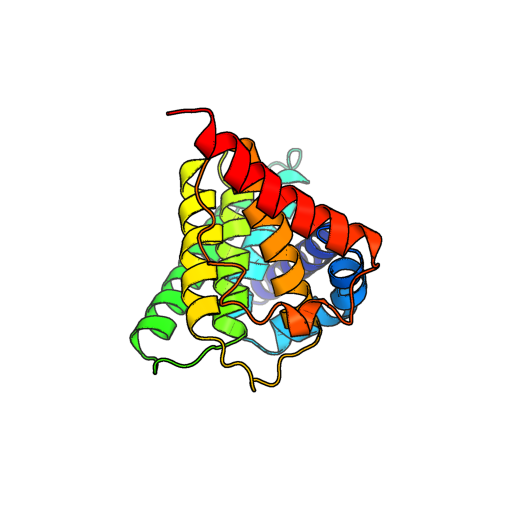5 -19.231 1.00 54.56 206 ARG A CA 1
ATOM 1639 C C . ARG A 1 206 ? 10.898 24.755 -19.527 1.00 54.56 206 ARG A C 1
ATOM 1641 O O . ARG A 1 206 ? 11.663 25.462 -20.164 1.00 54.56 206 ARG A O 1
ATOM 1648 N N . GLN A 1 207 ? 9.707 25.169 -19.094 1.00 48.25 207 GLN A N 1
ATOM 1649 C CA . GLN A 1 207 ? 9.207 26.540 -19.251 1.00 48.25 207 GLN A CA 1
ATOM 1650 C C . GLN A 1 207 ? 9.457 27.429 -18.021 1.00 48.25 207 GLN A C 1
ATOM 1652 O O . GLN A 1 207 ? 9.165 28.618 -18.079 1.00 48.25 207 GLN A O 1
ATOM 1657 N N . ALA A 1 208 ? 9.984 26.874 -16.924 1.00 46.66 208 ALA A N 1
ATOM 1658 C CA . ALA A 1 208 ? 10.279 27.602 -15.685 1.00 46.66 208 ALA A CA 1
ATOM 1659 C C . ALA A 1 208 ? 11.767 28.006 -15.550 1.00 46.66 208 ALA A C 1
ATOM 1661 O O . ALA A 1 208 ? 12.215 28.306 -14.444 1.00 46.66 208 ALA A O 1
ATOM 1662 N N . ILE A 1 209 ? 12.524 27.983 -16.656 1.00 42.28 209 ILE A N 1
ATOM 1663 C CA . ILE A 1 209 ? 13.926 28.425 -16.763 1.00 42.28 209 ILE A CA 1
ATOM 1664 C C . ILE A 1 209 ? 13.983 29.640 -17.682 1.00 42.28 209 ILE A C 1
ATOM 1666 O O . ILE A 1 209 ? 13.373 29.555 -18.773 1.00 42.28 209 ILE A O 1
#

Secondary structure (DSSP, 8-state):
-HHHHHHHHHHHHHHHHHHHH--S-HHHHHHGGGHHHHHHH-TTTHHHHHHHHHHHHHHHTTTS---SSPPHHHHHHHHHHHHHHHHHHHHTT--S---HHHHHHHHHHHHHHHHH-S-HHHHIIIIIIIHHHHHTT--TT----HHHHHHHHHHHHHHHHHHHHH-PPPSS-TTTS-GGGTTTTS-HHHHHHHHHHHHHHHHHHHT--

Organism: NCBI:txid303698

Sequence (209 aa):
MQVRKHDDILYLDHFATFLQQCHFTTGFAAANADIATVVGNYTLLNQIAIAIGALVASRKGSIRTFGKFESPQHIAFRACGRSLNKLHSTISKINPVFREDIFWCTFLHGLFELMAENSENSFSNHMVFGTSQILLRLEPTAQLCVSTKSLIDAYWILEVNRTILYGDNLSLDPGNYHLSWTKKGWPEPLQKILILMIRTSTFAKRQAI

pLDDT: mean 73.37, std 14.27, range [35.31, 94.5]